Protein AF-A0A9P4UHT1-F1 (afdb_monomer)

Structure (mmCIF, N/CA/C/O backbone):
data_AF-A0A9P4UHT1-F1
#
_entry.id   AF-A0A9P4UHT1-F1
#
loop_
_atom_site.group_PDB
_atom_site.id
_atom_site.type_symbol
_atom_site.label_atom_id
_atom_site.label_alt_id
_atom_site.label_comp_id
_atom_site.label_asym_id
_atom_site.label_entity_id
_atom_site.label_seq_id
_atom_site.pdbx_PDB_ins_code
_atom_site.Cartn_x
_atom_site.Cartn_y
_atom_site.Cartn_z
_atom_site.occupancy
_atom_site.B_iso_or_equiv
_atom_site.auth_seq_id
_atom_site.auth_comp_id
_atom_site.auth_asym_id
_atom_site.auth_atom_id
_atom_site.pdbx_PDB_model_num
ATOM 1 N N . MET A 1 1 ? 11.257 -59.893 14.207 1.00 45.84 1 MET A N 1
ATOM 2 C CA . MET A 1 1 ? 12.444 -59.091 13.856 1.00 45.84 1 MET A CA 1
ATOM 3 C C . MET A 1 1 ? 12.082 -57.629 14.032 1.00 45.84 1 MET A C 1
ATOM 5 O O . MET A 1 1 ? 11.192 -57.141 13.353 1.00 45.84 1 MET A O 1
ATOM 9 N N . LEU A 1 2 ? 12.667 -57.025 15.062 1.00 45.16 2 LEU A N 1
ATOM 10 C CA . LEU A 1 2 ? 12.557 -55.619 15.452 1.00 45.16 2 LEU A CA 1
ATOM 11 C C . LEU A 1 2 ? 13.575 -54.792 14.653 1.00 45.16 2 LEU A C 1
ATOM 13 O O . LEU A 1 2 ? 14.637 -55.339 14.370 1.00 45.16 2 LEU A O 1
ATOM 17 N N . SER A 1 3 ? 13.258 -53.518 14.373 1.00 42.00 3 SER A N 1
ATOM 18 C CA . SER A 1 3 ? 14.159 -52.371 14.083 1.00 42.00 3 SER A CA 1
ATOM 19 C C . SER A 1 3 ? 13.511 -51.465 13.011 1.00 42.00 3 SER A C 1
ATOM 21 O O . SER A 1 3 ? 13.002 -51.986 12.028 1.00 42.00 3 SER A O 1
ATOM 23 N N . GLU A 1 4 ? 13.403 -50.136 13.091 1.00 49.53 4 GLU A N 1
ATOM 24 C CA . GLU A 1 4 ? 13.829 -49.128 14.068 1.00 49.53 4 GLU A CA 1
ATOM 25 C C . GLU A 1 4 ? 13.002 -47.842 13.847 1.00 49.53 4 GLU A C 1
ATOM 27 O O . GLU A 1 4 ? 12.617 -47.505 12.727 1.00 49.53 4 GLU A O 1
ATOM 32 N N . ARG A 1 5 ? 12.723 -47.119 14.939 1.00 46.56 5 ARG A N 1
ATOM 33 C CA . ARG A 1 5 ? 12.125 -45.774 14.964 1.00 46.56 5 ARG A CA 1
ATOM 34 C C . ARG A 1 5 ? 13.240 -44.731 14.910 1.00 46.56 5 ARG A C 1
ATOM 36 O O . ARG A 1 5 ? 14.245 -44.898 15.588 1.00 46.56 5 ARG A O 1
ATOM 43 N N . ASN A 1 6 ? 13.006 -43.613 14.226 1.00 48.44 6 ASN A N 1
ATOM 44 C CA . ASN A 1 6 ? 13.937 -42.486 14.175 1.00 48.44 6 ASN A CA 1
ATOM 45 C C . ASN A 1 6 ? 13.216 -41.179 14.578 1.00 48.44 6 ASN A C 1
ATOM 47 O O . ASN A 1 6 ? 12.339 -40.738 13.833 1.00 48.44 6 ASN A O 1
ATOM 51 N N . PRO A 1 7 ? 13.522 -40.555 15.737 1.00 55.47 7 PRO A N 1
ATOM 52 C CA . PRO A 1 7 ? 13.041 -39.217 16.071 1.00 55.47 7 PRO A CA 1
ATOM 53 C C . PRO A 1 7 ? 14.205 -38.215 16.169 1.00 55.47 7 PRO A C 1
ATOM 55 O O . PRO A 1 7 ? 15.000 -38.238 17.107 1.00 55.47 7 PRO A O 1
ATOM 58 N N . GLY A 1 8 ? 14.282 -37.286 15.214 1.00 45.25 8 GLY A N 1
ATOM 59 C CA . GLY A 1 8 ? 15.214 -36.158 15.255 1.00 45.25 8 GLY A CA 1
ATOM 60 C C . GLY A 1 8 ? 14.648 -34.977 16.049 1.00 45.25 8 GLY A C 1
ATOM 61 O O . GLY A 1 8 ? 13.831 -34.217 15.531 1.00 45.25 8 GLY A O 1
ATOM 62 N N . LEU A 1 9 ? 15.109 -34.799 17.291 1.00 40.09 9 LEU A N 1
ATOM 63 C CA . LEU A 1 9 ? 14.935 -33.571 18.073 1.00 40.09 9 LEU A CA 1
ATOM 64 C C . LEU A 1 9 ? 15.811 -32.437 17.502 1.00 40.09 9 LEU A C 1
ATOM 66 O O . LEU A 1 9 ? 17.030 -32.570 17.424 1.00 40.09 9 LEU A O 1
ATOM 70 N N . ARG A 1 10 ? 15.202 -31.287 17.178 1.00 49.34 10 ARG A N 1
ATOM 71 C CA . ARG A 1 10 ? 15.896 -30.008 16.933 1.00 49.34 10 ARG A CA 1
ATOM 72 C C . ARG A 1 10 ? 15.780 -29.109 18.165 1.00 49.34 10 ARG A C 1
ATOM 74 O O . ARG A 1 10 ? 14.701 -28.619 18.487 1.00 49.34 10 ARG A O 1
ATOM 81 N N . THR A 1 11 ? 16.904 -28.863 18.824 1.00 43.81 11 THR A N 1
ATOM 82 C CA . THR A 1 11 ? 17.085 -27.854 19.873 1.00 43.81 11 THR A CA 1
ATOM 83 C C . THR A 1 11 ? 17.320 -26.475 19.241 1.00 43.81 11 THR A C 1
ATOM 85 O O . THR A 1 11 ? 18.290 -26.264 18.520 1.00 43.81 11 THR A O 1
ATOM 88 N N . MET A 1 12 ? 16.427 -25.513 19.498 1.00 44.19 12 MET A N 1
ATOM 89 C CA . MET A 1 12 ? 16.609 -24.101 19.126 1.00 44.19 12 MET A CA 1
ATOM 90 C C . MET A 1 12 ? 17.360 -23.370 20.246 1.00 44.19 12 MET A C 1
ATOM 92 O O . MET A 1 12 ? 16.866 -23.251 21.369 1.00 44.19 12 MET A O 1
ATOM 96 N N . ALA A 1 13 ? 18.558 -22.875 19.933 1.00 40.47 13 ALA A N 1
ATOM 97 C CA . ALA A 1 13 ? 19.372 -22.058 20.822 1.00 40.47 13 ALA A CA 1
ATOM 98 C C . ALA A 1 13 ? 18.750 -20.661 21.013 1.00 40.47 13 ALA A C 1
ATOM 100 O O . ALA A 1 13 ? 18.458 -19.936 20.062 1.00 40.47 13 ALA A O 1
ATOM 101 N N . ARG A 1 14 ? 18.550 -20.282 22.276 1.00 40.50 14 ARG A N 1
ATOM 102 C CA . ARG A 1 14 ? 17.970 -19.007 22.710 1.00 40.50 14 ARG A CA 1
ATOM 103 C C . ARG A 1 14 ? 19.066 -17.932 22.697 1.00 40.50 14 ARG A C 1
ATOM 105 O O . ARG A 1 14 ? 19.913 -17.905 23.586 1.00 40.50 14 ARG A O 1
ATOM 112 N N . SER A 1 15 ? 19.058 -17.065 21.683 1.00 45.66 15 SER A N 1
ATOM 113 C CA . SER A 1 15 ? 19.999 -15.942 21.560 1.00 45.66 15 SER A CA 1
ATOM 114 C C . SER A 1 15 ? 19.747 -14.902 22.662 1.00 45.66 15 SER A C 1
ATOM 116 O O . SER A 1 15 ? 18.670 -14.301 22.737 1.00 45.66 15 SER A O 1
ATOM 118 N N . LYS A 1 16 ? 20.722 -14.736 23.564 1.00 49.50 16 LYS A N 1
ATOM 119 C CA . LYS A 1 16 ? 20.711 -13.734 24.638 1.00 49.50 16 LYS A CA 1
ATOM 120 C C . LYS A 1 16 ? 21.001 -12.363 24.023 1.00 49.50 16 LYS A C 1
ATOM 122 O O . LYS A 1 16 ? 22.079 -12.147 23.485 1.00 49.50 16 LYS A O 1
ATOM 127 N N . ARG A 1 17 ? 20.046 -11.432 24.112 1.00 48.84 17 ARG A N 1
ATOM 128 C CA . ARG A 1 17 ? 20.269 -10.025 23.749 1.00 48.84 17 ARG A CA 1
ATOM 129 C C . ARG A 1 17 ? 21.123 -9.378 24.837 1.00 48.84 17 ARG A C 1
ATOM 131 O O . ARG A 1 17 ? 20.705 -9.347 25.993 1.00 48.84 17 ARG A O 1
ATOM 138 N N . HIS A 1 18 ? 22.310 -8.905 24.473 1.00 57.16 18 HIS A N 1
ATOM 139 C CA . HIS A 1 18 ? 23.133 -8.086 25.355 1.00 57.16 18 HIS A CA 1
ATOM 140 C C . HIS A 1 18 ? 22.491 -6.709 25.546 1.00 57.16 18 HIS A C 1
ATOM 142 O O . HIS A 1 18 ? 21.908 -6.149 24.619 1.00 57.16 18 HIS A O 1
ATOM 148 N N . ALA A 1 19 ? 22.560 -6.198 26.775 1.00 59.03 19 ALA A N 1
ATOM 149 C CA . ALA A 1 19 ? 22.161 -4.835 27.085 1.00 59.03 19 ALA A CA 1
ATOM 150 C C . ALA A 1 19 ? 23.150 -3.850 26.432 1.00 59.03 19 ALA A C 1
ATOM 152 O O . ALA A 1 19 ? 24.349 -4.143 26.432 1.00 59.03 19 ALA A O 1
ATOM 153 N N . PRO A 1 20 ? 22.667 -2.712 25.899 1.00 62.53 20 PRO A N 1
ATOM 154 C CA . PRO A 1 20 ? 23.526 -1.726 25.265 1.00 62.53 20 PRO A CA 1
ATOM 155 C C . PRO A 1 20 ? 24.530 -1.164 26.264 1.00 62.53 20 PRO A C 1
ATOM 157 O O . PRO A 1 20 ? 24.218 -0.943 27.441 1.00 62.53 20 PRO A O 1
ATOM 160 N N . THR A 1 21 ? 25.745 -0.970 25.773 1.00 82.69 21 THR A N 1
ATOM 161 C CA . THR A 1 21 ? 26.883 -0.483 26.551 1.00 82.69 21 THR A CA 1
ATOM 162 C C . THR A 1 21 ? 26.684 0.987 26.942 1.00 82.69 21 THR A C 1
ATOM 164 O O . THR A 1 21 ? 25.913 1.718 26.319 1.00 82.69 21 THR A O 1
ATOM 167 N N . GLU A 1 22 ? 27.368 1.462 27.990 1.00 67.69 22 GLU A N 1
ATOM 168 C CA . GLU A 1 22 ? 27.267 2.875 28.404 1.00 67.69 22 GLU A CA 1
ATOM 169 C C . GLU A 1 22 ? 27.723 3.862 27.318 1.00 67.69 22 GLU A C 1
ATOM 171 O O . GLU A 1 22 ? 27.290 5.014 27.314 1.00 67.69 22 GLU A O 1
ATOM 176 N N . TYR A 1 23 ? 28.544 3.400 26.372 1.00 76.94 23 TYR A N 1
ATOM 177 C CA . TYR A 1 23 ? 28.958 4.182 25.213 1.00 76.94 23 TYR A CA 1
ATOM 178 C C . TYR A 1 23 ? 27.784 4.439 24.255 1.00 76.94 23 TYR A C 1
ATOM 180 O O . TYR A 1 23 ? 27.491 5.592 23.950 1.00 76.94 23 TYR A O 1
ATOM 188 N N . GLU A 1 24 ? 27.023 3.397 23.902 1.00 68.25 24 GLU A N 1
ATOM 189 C CA . GLU A 1 24 ? 25.824 3.513 23.052 1.00 68.25 24 GLU A CA 1
ATOM 190 C C . GLU A 1 24 ? 24.729 4.366 23.713 1.00 68.25 24 GLU A C 1
ATOM 192 O O . GLU A 1 24 ? 23.988 5.081 23.040 1.00 68.25 24 GLU A O 1
ATOM 197 N N . ARG A 1 25 ? 24.634 4.353 25.053 1.00 77.00 25 ARG A N 1
ATOM 198 C CA . ARG A 1 25 ? 23.725 5.261 25.775 1.00 77.00 25 ARG A CA 1
ATOM 199 C C . ARG A 1 25 ? 24.161 6.723 25.708 1.00 77.00 25 ARG A C 1
ATOM 201 O O . ARG A 1 25 ? 23.290 7.590 25.678 1.00 77.00 25 ARG A O 1
ATOM 208 N N . ARG A 1 26 ? 25.467 7.007 25.705 1.00 75.31 26 ARG A N 1
ATOM 209 C CA . ARG A 1 26 ? 25.988 8.377 25.564 1.00 75.31 26 ARG A CA 1
ATOM 210 C C . ARG A 1 26 ? 25.764 8.919 24.158 1.00 75.31 26 ARG A C 1
ATOM 212 O O . ARG A 1 26 ? 25.302 10.048 24.038 1.00 75.31 26 ARG A O 1
ATOM 219 N N . GLU A 1 27 ? 25.992 8.099 23.137 1.00 76.19 27 GLU A N 1
ATOM 220 C CA . GLU A 1 27 ? 25.799 8.478 21.732 1.00 76.19 27 GLU A CA 1
ATOM 221 C C . GLU A 1 27 ? 24.327 8.823 21.438 1.00 76.19 27 GLU A C 1
ATOM 223 O O . GLU A 1 27 ? 24.031 9.889 20.899 1.00 76.19 27 GLU A O 1
ATOM 228 N N . LEU A 1 28 ? 23.382 8.022 21.951 1.00 74.69 28 LEU A N 1
ATOM 229 C CA . LEU A 1 28 ? 21.945 8.313 21.849 1.00 74.69 28 LEU A CA 1
ATOM 230 C C . LEU A 1 28 ? 21.523 9.598 22.591 1.00 74.69 28 LEU A C 1
ATOM 232 O O . LEU A 1 28 ? 20.571 10.270 22.188 1.00 74.69 28 LEU A O 1
ATOM 236 N N . MET A 1 29 ? 22.208 9.963 23.681 1.00 75.62 29 MET A N 1
ATOM 237 C CA . MET A 1 29 ? 21.903 11.184 24.438 1.00 75.62 29 MET A CA 1
ATOM 238 C C . MET A 1 29 ? 22.443 12.448 23.746 1.00 75.62 29 MET A C 1
ATOM 240 O O . MET A 1 29 ? 21.827 13.518 23.827 1.00 75.62 29 MET A O 1
ATOM 244 N N . GLU A 1 30 ? 23.564 12.319 23.036 1.00 74.38 30 GLU A N 1
ATOM 245 C CA . GLU A 1 30 ? 24.186 13.388 22.247 1.00 74.38 30 GLU A CA 1
ATOM 246 C C . GLU A 1 30 ? 23.401 13.659 20.951 1.00 74.38 30 GLU A C 1
ATOM 248 O O . GLU A 1 30 ? 23.174 14.814 20.574 1.00 74.38 30 GLU A O 1
ATOM 253 N N . GLU A 1 31 ? 22.857 12.604 20.339 1.00 70.50 31 GLU A N 1
ATOM 254 C CA . GLU A 1 31 ? 21.988 12.702 19.163 1.00 70.50 31 GLU A CA 1
ATOM 255 C C . GLU A 1 31 ? 20.650 13.394 19.509 1.00 70.50 31 GLU A C 1
ATOM 257 O O . GLU A 1 31 ? 20.182 14.292 18.798 1.00 70.50 31 GLU A O 1
ATOM 262 N N . ALA A 1 32 ? 20.084 13.088 20.686 1.00 67.38 32 ALA A N 1
ATOM 263 C CA . ALA A 1 32 ? 18.882 13.753 21.192 1.00 67.38 32 ALA A CA 1
ATOM 264 C C . ALA A 1 32 ? 19.096 15.254 21.489 1.00 67.38 32 ALA A C 1
ATOM 266 O O . ALA A 1 32 ? 18.190 16.063 21.272 1.00 67.38 32 ALA A O 1
ATOM 267 N N . THR A 1 33 ? 20.288 15.667 21.938 1.00 67.56 33 THR A N 1
ATOM 268 C CA . THR A 1 33 ? 20.589 17.089 22.203 1.00 67.56 33 THR A CA 1
ATOM 269 C C . THR A 1 33 ? 20.871 17.892 20.927 1.00 67.56 33 THR A C 1
ATOM 271 O O . THR A 1 33 ? 20.497 19.069 20.857 1.00 67.56 33 THR A O 1
ATOM 274 N N . GLN A 1 34 ? 21.434 17.280 19.879 1.00 60.72 34 GLN A N 1
ATOM 275 C CA . GLN A 1 34 ? 21.606 17.935 18.572 1.00 60.72 34 GLN A CA 1
ATOM 276 C C . GLN A 1 34 ? 20.270 18.173 17.851 1.00 60.72 34 GLN A C 1
ATOM 278 O O . GLN A 1 34 ? 20.084 19.228 17.235 1.00 60.72 34 GLN A O 1
ATOM 283 N N . SER A 1 35 ? 19.292 17.277 18.027 1.00 54.81 35 SER A N 1
ATOM 284 C CA . SER A 1 35 ? 17.937 17.447 17.485 1.00 54.81 35 SER A CA 1
ATOM 285 C C . SER A 1 35 ? 17.199 18.676 18.045 1.00 54.81 35 SER A C 1
ATOM 287 O O . SER A 1 35 ? 16.380 19.264 17.337 1.00 54.81 35 SER A O 1
ATOM 289 N N . TYR A 1 36 ? 17.487 19.112 19.279 1.00 45.50 36 TYR A N 1
ATOM 290 C CA . TYR A 1 36 ? 16.847 20.298 19.871 1.00 45.50 36 TYR A CA 1
ATOM 291 C C . TYR A 1 36 ? 17.496 21.625 19.443 1.00 45.50 36 TYR A C 1
ATOM 293 O O . TYR A 1 36 ? 16.803 22.640 19.341 1.00 45.50 36 TYR A O 1
ATOM 301 N N . ARG A 1 37 ? 18.798 21.643 19.118 1.00 46.97 37 ARG A N 1
ATOM 302 C CA . ARG A 1 37 ? 19.472 22.868 18.637 1.00 46.97 37 ARG A CA 1
ATOM 303 C C . ARG A 1 37 ? 19.062 23.259 17.213 1.00 46.97 37 ARG A C 1
ATOM 305 O O . ARG A 1 37 ? 19.003 24.449 16.914 1.00 46.97 37 ARG A O 1
ATOM 312 N N . GLY A 1 38 ? 18.698 22.295 16.363 1.00 41.47 38 GLY A N 1
ATOM 313 C CA . GLY A 1 38 ? 18.242 22.559 14.989 1.00 41.47 38 GLY A CA 1
ATOM 314 C C . GLY A 1 38 ? 16.855 23.210 14.879 1.00 41.47 38 GLY A C 1
ATOM 315 O O . GLY A 1 38 ? 16.576 23.893 13.895 1.00 41.47 38 GLY A O 1
ATOM 316 N N . ALA A 1 39 ? 15.994 23.043 15.890 1.00 44.84 39 ALA A N 1
ATOM 317 C CA . ALA A 1 39 ? 14.635 23.593 15.892 1.00 44.84 39 ALA A CA 1
ATOM 318 C C . ALA A 1 39 ? 14.567 25.059 16.368 1.00 44.84 39 ALA A C 1
ATOM 320 O O . ALA A 1 39 ? 13.681 25.795 15.944 1.00 44.84 39 ALA A O 1
ATOM 321 N N . SER A 1 40 ? 15.521 25.507 17.196 1.00 38.72 40 SER A N 1
ATOM 322 C CA . SER A 1 40 ? 15.548 26.877 17.739 1.00 38.72 40 SER A CA 1
ATOM 323 C C . SER A 1 40 ? 16.124 27.910 16.752 1.00 38.72 40 SER A C 1
ATOM 325 O O . SER A 1 40 ? 15.724 29.069 16.751 1.00 38.72 40 SER A O 1
ATOM 327 N N . ALA A 1 41 ? 16.999 27.487 15.831 1.00 41.97 41 ALA A N 1
ATOM 328 C CA . ALA A 1 41 ? 17.655 28.382 14.868 1.00 41.97 41 ALA A CA 1
ATOM 329 C C . ALA A 1 41 ? 16.787 28.780 13.651 1.00 41.97 41 ALA A C 1
ATOM 331 O O . ALA A 1 41 ? 17.217 29.587 12.834 1.00 41.97 41 ALA A O 1
ATOM 332 N N . ARG A 1 42 ? 15.572 28.229 13.504 1.00 43.47 42 ARG A N 1
ATOM 333 C CA . ARG A 1 42 ? 14.665 28.520 12.370 1.00 43.47 42 ARG A CA 1
ATOM 334 C C . ARG A 1 42 ? 13.522 29.486 12.701 1.00 43.47 42 ARG A C 1
ATOM 336 O O . ARG A 1 42 ? 12.701 29.756 11.833 1.00 43.47 42 ARG A O 1
ATOM 343 N N . ALA A 1 43 ? 13.476 30.021 13.922 1.00 42.12 43 ALA A N 1
ATOM 344 C CA . ALA A 1 43 ? 12.451 30.977 14.354 1.00 42.12 43 ALA A CA 1
ATOM 345 C C . ALA A 1 43 ? 12.911 32.452 14.335 1.00 42.12 43 ALA A C 1
ATOM 347 O O . ALA A 1 43 ? 12.143 33.325 14.725 1.00 42.12 43 ALA A O 1
ATOM 348 N N . SER A 1 44 ? 14.136 32.750 13.887 1.00 41.94 44 SER A N 1
ATOM 349 C CA . SER A 1 44 ? 14.731 34.094 13.989 1.00 41.94 44 SER A CA 1
ATOM 350 C C . SER A 1 44 ? 14.976 34.822 12.660 1.00 41.94 44 SER A C 1
ATOM 352 O O . SER A 1 44 ? 15.599 35.875 12.687 1.00 41.94 44 SER A O 1
ATOM 354 N N . ASP A 1 45 ? 14.480 34.325 11.520 1.00 37.56 45 ASP A N 1
ATOM 355 C CA . ASP A 1 45 ? 14.834 34.882 10.196 1.00 37.56 45 ASP A CA 1
ATOM 356 C C . ASP A 1 45 ? 13.624 35.257 9.316 1.00 37.56 45 ASP A C 1
ATOM 358 O O . ASP A 1 45 ? 13.589 35.026 8.110 1.00 37.56 45 ASP A O 1
ATOM 362 N N . ALA A 1 46 ? 12.588 35.832 9.936 1.00 41.19 46 ALA A N 1
ATOM 363 C CA . ALA A 1 46 ? 11.422 36.370 9.231 1.00 41.19 46 ALA A CA 1
ATOM 364 C C . ALA A 1 46 ? 10.915 37.676 9.866 1.00 41.19 46 ALA A C 1
ATOM 366 O O . ALA A 1 46 ? 9.770 37.764 10.294 1.00 41.19 46 ALA A O 1
ATOM 367 N N . THR A 1 47 ? 11.765 38.706 9.922 1.00 39.53 47 THR A N 1
ATOM 368 C CA . THR A 1 47 ? 11.295 40.093 10.107 1.00 39.53 47 THR A CA 1
ATOM 369 C C . THR A 1 47 ? 12.326 41.085 9.572 1.00 39.53 47 THR A C 1
ATOM 371 O O . THR A 1 47 ? 13.225 41.516 10.287 1.00 39.53 47 THR A O 1
ATOM 374 N N . ALA A 1 48 ? 12.193 41.471 8.303 1.00 34.44 48 ALA A N 1
ATOM 375 C CA . ALA A 1 48 ? 12.867 42.641 7.752 1.00 34.44 48 ALA A CA 1
ATOM 376 C C . ALA A 1 48 ? 11.980 43.283 6.680 1.00 34.44 48 ALA A C 1
ATO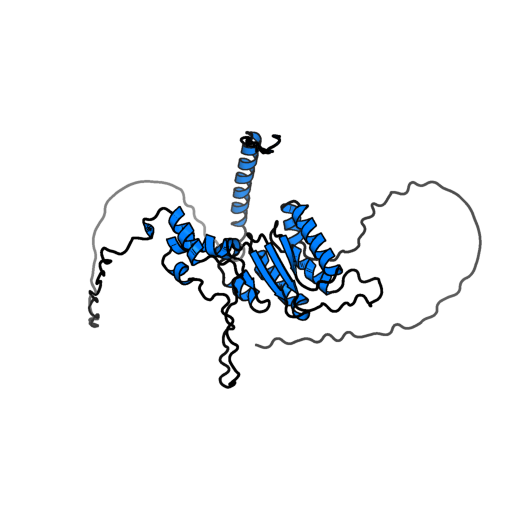M 378 O O . ALA A 1 48 ? 11.744 42.695 5.629 1.00 34.44 48 ALA A O 1
ATOM 379 N N . GLY A 1 49 ? 11.503 44.499 6.957 1.00 34.00 49 GLY A N 1
ATOM 380 C CA . GLY A 1 49 ? 10.944 45.390 5.942 1.00 34.00 49 GLY A CA 1
ATOM 381 C C . GLY A 1 49 ? 9.617 46.040 6.312 1.00 34.00 49 GLY A C 1
ATOM 382 O O . GLY A 1 49 ? 8.605 45.679 5.736 1.00 34.00 49 GLY A O 1
ATOM 383 N N . LEU A 1 50 ? 9.633 47.015 7.228 1.00 36.69 50 LEU A N 1
ATOM 384 C CA . LEU A 1 50 ? 8.802 48.229 7.179 1.00 36.69 50 LEU A CA 1
ATOM 385 C C . LEU A 1 50 ? 9.365 49.240 8.195 1.00 36.69 50 LEU A C 1
ATOM 387 O O . LEU A 1 50 ? 9.407 48.987 9.396 1.00 36.69 50 LEU A O 1
ATOM 391 N N . GLN A 1 51 ? 9.865 50.366 7.685 1.00 35.50 51 GLN A N 1
ATOM 392 C CA . GLN A 1 51 ? 10.340 51.508 8.468 1.00 35.50 51 GLN A CA 1
ATOM 393 C C . GLN A 1 51 ? 9.177 52.440 8.825 1.00 35.50 51 GLN A C 1
ATOM 395 O O . GLN A 1 51 ? 8.324 52.701 7.979 1.00 35.50 51 GLN A O 1
ATOM 400 N N . SER A 1 52 ? 9.199 53.006 10.039 1.00 35.00 52 SER A N 1
ATOM 401 C CA . SER A 1 52 ? 9.059 54.448 10.366 1.00 35.00 52 SER A CA 1
ATOM 402 C C . SER A 1 52 ? 8.790 54.624 11.890 1.00 35.00 52 SER A C 1
ATOM 404 O O . SER A 1 52 ? 8.738 53.626 12.605 1.00 35.00 52 SER A O 1
ATOM 406 N N . PRO A 1 53 ? 8.812 55.840 12.475 1.00 46.84 53 PRO A N 1
ATOM 407 C CA . PRO A 1 53 ? 10.013 56.379 13.104 1.00 46.84 53 PRO A CA 1
ATOM 408 C C . PRO A 1 53 ? 9.879 56.662 14.618 1.00 46.84 53 PRO A C 1
ATOM 410 O O . PRO A 1 53 ? 8.830 57.030 15.131 1.00 46.84 53 PRO A O 1
ATOM 413 N N . VAL A 1 54 ? 11.026 56.554 15.296 1.00 38.88 54 VAL A N 1
ATOM 414 C CA . VAL A 1 54 ? 11.523 57.336 16.448 1.00 38.88 54 VAL A CA 1
ATOM 415 C C . VAL A 1 54 ? 10.484 58.015 17.360 1.00 38.88 54 VAL A C 1
ATOM 417 O O . VAL A 1 54 ? 9.957 59.072 17.025 1.00 38.88 54 VAL A O 1
ATOM 420 N N . LYS A 1 55 ? 10.403 57.557 18.621 1.00 41.94 55 LYS A N 1
ATOM 421 C CA . LYS A 1 55 ? 10.372 58.443 19.804 1.00 41.94 55 LYS A CA 1
ATOM 422 C C . LYS A 1 55 ? 10.886 57.729 21.061 1.00 41.94 55 LYS A C 1
ATOM 424 O O . LYS A 1 55 ? 10.442 56.654 21.438 1.00 41.94 55 LYS A O 1
ATOM 429 N N . LYS A 1 56 ? 11.878 58.375 21.672 1.00 43.31 56 LYS A N 1
ATOM 430 C CA . LYS A 1 56 ? 12.577 58.037 22.917 1.00 43.31 56 LYS A CA 1
ATOM 431 C C . LYS A 1 56 ? 11.605 57.994 24.104 1.00 43.31 56 LYS A C 1
ATOM 433 O O . LYS A 1 56 ? 10.835 58.941 24.239 1.00 43.31 56 LYS A O 1
ATOM 438 N N . ARG A 1 57 ? 11.768 57.031 25.025 1.00 37.81 57 ARG A N 1
ATOM 439 C CA . ARG A 1 57 ? 11.966 57.258 26.481 1.00 37.81 57 ARG A CA 1
ATOM 440 C C . ARG A 1 57 ? 11.878 55.952 27.293 1.00 37.81 57 ARG A C 1
ATOM 442 O O . ARG A 1 57 ? 10.820 55.358 27.411 1.00 37.81 57 ARG A O 1
ATOM 449 N N . LYS A 1 58 ? 13.036 55.567 27.842 1.00 38.94 58 LYS A N 1
ATOM 450 C CA . LYS A 1 58 ? 13.325 55.232 29.251 1.00 38.94 58 LYS A CA 1
ATOM 451 C C . LYS A 1 58 ? 12.203 54.550 30.062 1.00 38.94 58 LYS A C 1
ATOM 453 O O . LYS A 1 58 ? 11.259 55.214 30.472 1.00 38.94 58 LYS A O 1
ATOM 458 N N . VAL A 1 59 ? 12.396 53.271 30.385 1.00 35.53 59 VAL A N 1
ATOM 459 C CA . VAL A 1 59 ? 11.733 52.584 31.505 1.00 35.53 59 VAL A CA 1
ATOM 460 C C . VAL A 1 59 ? 12.836 52.109 32.442 1.00 35.53 59 VAL A C 1
ATOM 462 O O . VAL A 1 59 ? 13.586 51.200 32.096 1.00 35.53 59 VAL A O 1
ATOM 465 N N . ASP A 1 60 ? 12.942 52.770 33.593 1.00 43.06 60 ASP A N 1
ATOM 466 C CA . ASP A 1 60 ? 13.651 52.239 34.748 1.00 43.06 60 ASP A CA 1
ATOM 467 C C . ASP A 1 60 ? 12.658 51.447 35.601 1.00 43.06 60 ASP A C 1
ATOM 469 O O . ASP A 1 60 ? 11.523 51.853 35.854 1.00 43.06 60 ASP A O 1
ATOM 473 N N . THR A 1 61 ? 13.141 50.285 36.003 1.00 36.53 61 THR A N 1
ATOM 474 C CA . THR A 1 61 ? 12.593 49.313 36.934 1.00 36.53 61 THR A CA 1
ATOM 475 C C . THR A 1 61 ? 12.246 49.927 38.291 1.00 36.53 61 THR A C 1
ATOM 477 O O . THR A 1 61 ? 13.042 50.680 38.846 1.00 36.53 61 THR A O 1
ATOM 480 N N . SER A 1 62 ? 11.127 49.481 38.873 1.00 36.28 62 SER A N 1
ATOM 481 C CA . SER A 1 62 ? 10.971 49.016 40.270 1.00 36.28 62 SER A CA 1
ATOM 482 C C . SER A 1 62 ? 9.699 49.521 40.957 1.00 36.28 62 SER A C 1
ATOM 484 O O . SER A 1 62 ? 9.271 50.652 40.767 1.00 36.28 62 SER A O 1
ATOM 486 N N . GLY A 1 63 ? 9.157 48.670 41.833 1.00 32.56 63 GLY A N 1
ATOM 487 C CA . GLY A 1 63 ? 8.572 49.150 43.085 1.00 32.56 63 GLY A CA 1
ATOM 488 C C . GLY A 1 63 ? 7.059 49.020 43.247 1.00 32.56 63 GLY A C 1
ATOM 489 O O . GLY A 1 63 ? 6.321 49.946 42.967 1.00 32.56 63 GLY A O 1
ATOM 490 N N . SER A 1 64 ? 6.647 47.882 43.809 1.00 35.81 64 SER A N 1
ATOM 491 C CA . SER A 1 64 ? 6.002 47.788 45.131 1.00 35.81 64 SER A CA 1
ATOM 492 C C . SER A 1 64 ? 4.758 48.636 45.483 1.00 35.81 64 SER A C 1
ATOM 494 O O . SER A 1 64 ? 4.797 49.857 45.524 1.00 35.81 64 SER A O 1
ATOM 496 N N . ALA A 1 65 ? 3.767 47.898 46.005 1.00 36.53 65 ALA A N 1
ATOM 497 C CA . ALA A 1 65 ? 2.884 48.222 47.136 1.00 36.53 65 ALA A CA 1
ATOM 498 C C . ALA A 1 65 ? 1.537 48.951 46.911 1.00 36.53 65 ALA A C 1
ATOM 500 O O . ALA A 1 65 ? 1.466 50.134 46.625 1.00 36.53 65 ALA A O 1
ATOM 501 N N . ARG A 1 66 ? 0.486 48.184 47.258 1.00 35.94 66 ARG A N 1
ATOM 502 C CA . ARG A 1 66 ? -0.647 48.483 48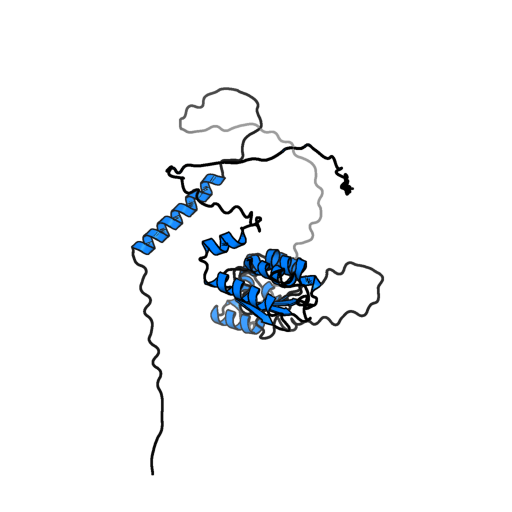.162 1.00 35.94 66 ARG A CA 1
ATOM 503 C C . ARG A 1 66 ? -1.582 49.685 47.900 1.00 35.94 66 ARG A C 1
ATOM 505 O O . ARG A 1 66 ? -1.190 50.834 47.997 1.00 35.94 66 ARG A O 1
ATOM 512 N N . ALA A 1 67 ? -2.868 49.307 47.930 1.00 36.56 67 ALA A N 1
ATOM 513 C CA . ALA A 1 67 ? -3.965 49.878 48.729 1.00 36.56 67 ALA A CA 1
ATOM 514 C C . ALA A 1 67 ? -4.867 50.980 48.130 1.00 36.56 67 ALA A C 1
ATOM 516 O O . ALA A 1 67 ? -4.442 52.101 47.908 1.00 36.56 67 ALA A O 1
ATOM 517 N N . VAL A 1 68 ? -6.161 50.613 48.088 1.00 43.00 68 VAL A N 1
ATOM 518 C CA . VAL A 1 68 ? -7.357 51.376 48.513 1.00 43.00 68 VAL A CA 1
ATOM 519 C C . VAL A 1 68 ? -7.794 52.572 47.654 1.00 43.00 68 VAL A C 1
ATOM 521 O O . VAL A 1 68 ? -7.116 53.588 47.590 1.00 43.00 68 VAL A O 1
ATOM 524 N N . GLY A 1 69 ? -9.019 52.479 47.117 1.00 37.06 69 GLY A N 1
ATOM 525 C CA . GLY A 1 69 ? -9.803 53.637 46.677 1.00 37.06 69 GLY A CA 1
ATOM 526 C C . GLY A 1 69 ? -10.897 53.328 45.647 1.00 37.06 69 GLY A C 1
ATOM 527 O O . GLY A 1 69 ? -10.681 53.530 44.460 1.00 37.06 69 GLY A O 1
ATOM 528 N N . ASP A 1 70 ? -12.068 52.886 46.109 1.00 46.09 70 ASP A N 1
ATOM 529 C CA . ASP A 1 70 ? -13.377 53.278 45.536 1.00 46.09 70 ASP A CA 1
ATOM 530 C C . ASP A 1 70 ? -13.723 54.711 46.042 1.00 46.09 70 ASP A C 1
ATOM 532 O O . ASP A 1 70 ? -13.053 55.132 46.995 1.00 46.09 70 ASP A O 1
ATOM 536 N N . PRO A 1 71 ? -14.759 55.464 45.572 1.00 59.81 71 PRO A N 1
ATOM 537 C CA . PRO A 1 71 ? -15.880 55.113 44.675 1.00 59.81 71 PRO A CA 1
ATOM 538 C C . PRO A 1 71 ? -16.278 56.226 43.643 1.00 59.81 71 PRO A C 1
ATOM 540 O O . PRO A 1 71 ? -15.663 57.284 43.549 1.00 59.81 71 PRO A O 1
ATOM 543 N N . VAL A 1 72 ? -17.439 56.009 42.995 1.00 43.28 72 VAL A N 1
ATOM 544 C CA . VAL A 1 72 ? -18.405 56.992 42.432 1.00 43.28 72 VAL A CA 1
ATOM 545 C C . VAL A 1 72 ? -18.161 57.473 40.989 1.00 43.28 72 VAL A C 1
ATOM 547 O O . VAL A 1 72 ? -17.360 58.367 40.756 1.00 43.28 72 VAL A O 1
ATOM 550 N N . ASN A 1 73 ? -18.935 56.972 40.012 1.00 47.06 73 ASN A N 1
ATOM 551 C CA . ASN A 1 73 ? -20.145 57.650 39.497 1.00 47.06 73 ASN A CA 1
ATOM 552 C C . ASN A 1 73 ? -20.792 56.860 38.331 1.00 47.06 73 ASN A C 1
ATOM 554 O O . ASN A 1 73 ? -20.147 56.584 37.323 1.00 47.06 73 ASN A O 1
ATOM 558 N N . ALA A 1 74 ? -22.079 56.529 38.469 1.00 44.44 74 ALA A N 1
ATOM 559 C CA . ALA A 1 74 ? -22.979 56.121 37.378 1.00 44.44 74 ALA A CA 1
ATOM 560 C C . ALA A 1 74 ? -23.571 57.389 36.704 1.00 44.44 74 ALA A C 1
ATOM 562 O O . ALA A 1 74 ? -23.471 58.459 37.306 1.00 44.44 74 ALA A O 1
ATOM 563 N N . PRO A 1 75 ? -24.154 57.339 35.483 1.00 55.97 75 PRO A N 1
ATOM 564 C CA . PRO A 1 75 ? -25.505 56.783 35.262 1.00 55.97 75 PRO A CA 1
ATOM 565 C C . PRO A 1 75 ? -25.621 55.941 33.966 1.00 55.97 75 PRO A C 1
ATOM 567 O O . PRO A 1 75 ? -24.979 56.208 32.959 1.00 55.97 75 PRO A O 1
ATOM 570 N N . GLN A 1 76 ? -26.304 54.794 34.004 1.00 42.31 76 GLN A N 1
ATOM 571 C CA . GLN A 1 76 ? -27.693 54.599 33.543 1.00 42.31 76 GLN A CA 1
ATOM 572 C C . GLN A 1 76 ? -28.015 55.126 32.132 1.00 42.31 76 GLN A C 1
ATOM 574 O O . GLN A 1 76 ? -28.282 56.307 31.941 1.00 42.31 76 GLN A O 1
ATOM 579 N N . LEU A 1 77 ? -28.145 54.191 31.185 1.00 42.34 77 LEU A N 1
ATOM 580 C CA . LEU A 1 77 ? -29.145 54.257 30.119 1.00 42.34 77 LEU A CA 1
ATOM 581 C C . LEU A 1 77 ? -29.599 52.829 29.804 1.00 42.34 77 LEU A C 1
ATOM 583 O O . LEU A 1 77 ? -28.938 52.063 29.107 1.00 42.34 77 LEU A O 1
ATOM 587 N N . ALA A 1 78 ? -30.714 52.471 30.430 1.00 45.47 78 ALA A N 1
ATOM 588 C CA . ALA A 1 78 ? -31.549 51.351 30.054 1.00 45.47 78 ALA A CA 1
ATOM 589 C C . ALA A 1 78 ? -32.508 51.795 28.943 1.00 45.47 78 ALA A C 1
ATOM 591 O O . ALA A 1 78 ? -32.973 52.934 28.969 1.00 45.47 78 ALA A O 1
ATOM 592 N N . ALA A 1 79 ? -32.838 50.863 28.048 1.00 42.12 79 ALA A N 1
ATOM 593 C CA . ALA A 1 79 ? -34.192 50.539 27.580 1.00 42.12 79 ALA A CA 1
ATOM 594 C C . ALA A 1 79 ? -34.263 50.269 26.069 1.00 42.12 79 ALA A C 1
ATOM 596 O O . ALA A 1 79 ? -33.614 50.928 25.266 1.00 42.12 79 ALA A O 1
ATOM 597 N N . LEU A 1 80 ? -35.158 49.331 25.744 1.00 44.56 80 LEU A N 1
ATOM 598 C CA . LEU A 1 80 ? -35.636 48.915 24.425 1.00 44.56 80 LEU A CA 1
ATOM 599 C C . LEU A 1 80 ? -34.686 48.059 23.579 1.00 44.56 80 LEU A C 1
ATOM 601 O O . LEU A 1 80 ? -33.907 48.560 22.780 1.00 44.56 80 LEU A O 1
ATOM 605 N N . LEU A 1 81 ? -34.884 46.740 23.646 1.00 47.19 81 LEU A N 1
ATOM 606 C CA . LEU A 1 81 ? -35.693 46.052 22.631 1.00 47.19 81 LEU A CA 1
ATOM 607 C C . LEU A 1 81 ? -36.065 44.650 23.137 1.00 47.19 81 LEU A C 1
ATOM 609 O O . LEU A 1 81 ? -35.262 43.722 23.152 1.00 47.19 81 LEU A O 1
ATOM 613 N N . ASP A 1 82 ? -37.312 44.566 23.586 1.00 49.09 82 ASP A N 1
ATOM 614 C CA . ASP A 1 82 ? -38.070 43.358 23.876 1.00 49.09 82 ASP A CA 1
ATOM 615 C C . ASP A 1 82 ? -38.697 42.873 22.560 1.00 49.09 82 ASP A C 1
ATOM 617 O O . ASP A 1 82 ? -39.639 43.476 22.047 1.00 49.09 82 ASP A O 1
ATOM 621 N N . VAL A 1 83 ? -38.109 41.833 21.966 1.00 53.94 83 VAL A N 1
ATOM 622 C CA . VAL A 1 83 ? -38.736 41.030 20.909 1.00 53.94 83 VAL A CA 1
ATOM 623 C C . VAL A 1 83 ? -38.538 39.573 21.301 1.00 53.94 83 VAL A C 1
ATOM 625 O O . VAL A 1 83 ? -37.536 38.939 20.968 1.00 53.94 83 VAL A O 1
ATOM 628 N N . GLY A 1 84 ? -39.500 39.065 22.071 1.00 42.00 84 GLY A N 1
ATOM 629 C CA . GLY A 1 84 ? -39.629 37.655 22.406 1.00 42.00 84 GLY A CA 1
ATOM 630 C C . GLY A 1 84 ? -39.811 36.800 21.153 1.00 42.00 84 GLY A C 1
ATOM 631 O O . GLY A 1 84 ? -40.882 36.770 20.549 1.00 42.00 84 GLY A O 1
ATOM 632 N N . LEU A 1 85 ? -38.757 36.077 20.783 1.00 45.56 85 LEU A N 1
ATOM 633 C CA . LEU A 1 85 ? -38.844 34.908 19.915 1.00 45.56 85 LEU A CA 1
ATOM 634 C C . LEU A 1 85 ? -39.170 33.689 20.794 1.00 45.56 85 LEU A C 1
ATOM 636 O O . LEU A 1 85 ? -38.442 33.443 21.759 1.00 45.56 85 LEU A O 1
ATOM 640 N N . PRO A 1 86 ? -40.225 32.911 20.494 1.00 52.56 86 PRO A N 1
ATOM 641 C CA . PRO A 1 86 ? -40.501 31.673 21.206 1.00 52.56 86 PRO A CA 1
ATOM 642 C C . PRO A 1 86 ? -39.375 30.680 20.908 1.00 52.56 86 PRO A C 1
ATOM 644 O O . PRO A 1 86 ? -39.247 30.166 19.797 1.00 52.56 86 PRO A O 1
ATOM 647 N N . THR A 1 87 ? -38.525 30.430 21.902 1.00 52.97 87 THR A N 1
ATOM 648 C CA . THR A 1 87 ? -37.594 29.302 21.885 1.00 52.97 87 THR A CA 1
ATOM 649 C C . THR A 1 87 ? -38.416 28.017 21.784 1.00 52.97 87 THR A C 1
ATOM 651 O O . THR A 1 87 ? -39.261 27.801 22.657 1.00 52.97 87 THR A O 1
ATOM 654 N N . PRO A 1 88 ? -38.211 27.166 20.762 1.00 58.06 88 PRO A N 1
ATOM 655 C CA . PRO A 1 88 ? -38.813 25.847 20.755 1.00 58.06 88 PRO A CA 1
ATOM 656 C C . PRO A 1 88 ? -38.264 25.083 21.955 1.00 58.06 88 PRO A C 1
ATOM 658 O O . PRO A 1 88 ? -37.066 25.122 22.250 1.00 58.06 88 PRO A O 1
ATOM 661 N N . GLU A 1 89 ? -39.188 24.471 22.679 1.00 47.31 89 GLU A N 1
ATOM 662 C CA . GLU A 1 89 ? -38.952 23.773 23.926 1.00 47.31 89 GLU A CA 1
ATOM 663 C C . GLU A 1 89 ? -37.789 22.789 23.810 1.00 47.31 89 GLU A C 1
ATOM 665 O O . GLU A 1 89 ? -37.600 22.103 22.801 1.00 47.31 89 GLU A O 1
ATOM 670 N N . ALA A 1 90 ? -36.994 22.738 24.875 1.00 54.69 90 ALA A N 1
ATOM 671 C CA . ALA A 1 90 ? -35.966 21.741 25.059 1.00 54.69 90 ALA A CA 1
ATOM 672 C C . ALA A 1 90 ? -36.598 20.348 24.921 1.00 54.69 90 ALA A C 1
ATOM 674 O O . ALA A 1 90 ? -37.310 19.887 25.812 1.00 54.69 90 ALA A O 1
ATOM 675 N N . ASN A 1 91 ? -36.332 19.693 23.789 1.00 47.16 91 ASN A N 1
ATOM 676 C CA . ASN A 1 91 ? -36.636 18.289 23.546 1.00 47.16 91 ASN A CA 1
ATOM 677 C C . ASN A 1 91 ? -35.984 17.436 24.647 1.00 47.16 91 ASN A C 1
ATOM 679 O O . ASN A 1 91 ? -34.833 17.012 24.539 1.00 47.16 91 ASN A O 1
ATOM 683 N N . SER A 1 92 ? -36.750 17.164 25.702 1.00 53.22 92 SER A N 1
ATOM 684 C CA . SER A 1 92 ? -36.494 16.167 26.745 1.00 53.22 92 SER A CA 1
ATOM 685 C C . SER A 1 92 ? -36.709 14.746 26.202 1.00 53.22 92 SER A C 1
ATOM 687 O O . SER A 1 92 ? -37.447 13.945 26.763 1.00 53.22 92 SER A O 1
ATOM 689 N N . LEU A 1 93 ? -36.051 14.424 25.087 1.00 49.59 93 LEU A N 1
ATOM 690 C CA . LEU A 1 93 ? -35.964 13.076 24.519 1.00 49.59 93 LEU A CA 1
ATOM 691 C C . LEU A 1 93 ? -34.513 12.592 24.589 1.00 49.59 93 LEU A C 1
ATOM 693 O O . LEU A 1 93 ? -33.916 12.152 23.613 1.00 49.59 93 LEU A O 1
ATOM 697 N N . ALA A 1 94 ? -33.935 12.677 25.784 1.00 56.22 94 ALA A N 1
ATOM 698 C CA . ALA A 1 94 ? -32.896 11.745 26.187 1.00 56.22 94 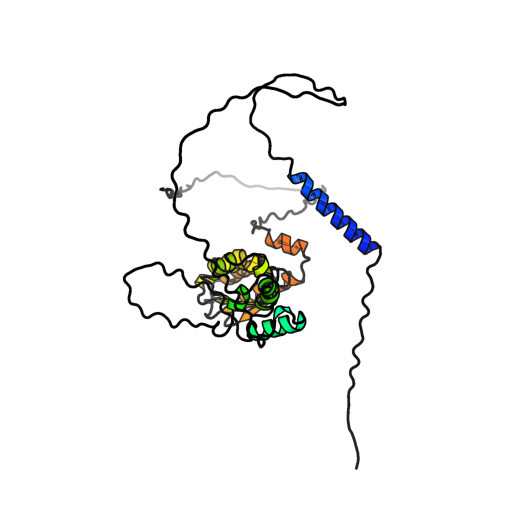ALA A CA 1
ATOM 699 C C . ALA A 1 94 ? -33.594 10.525 26.804 1.00 56.22 94 ALA A C 1
ATOM 701 O O . ALA A 1 94 ? -33.436 10.241 27.990 1.00 56.22 94 ALA A O 1
ATOM 702 N N . GLU A 1 95 ? -34.389 9.807 26.001 1.00 57.47 95 GLU A N 1
ATOM 703 C CA . GLU A 1 95 ? -34.598 8.383 26.247 1.00 57.47 95 GLU A CA 1
ATOM 704 C C . GLU A 1 95 ? -33.215 7.742 26.127 1.00 57.47 95 GLU A C 1
ATOM 706 O O . GLU A 1 95 ? -32.742 7.369 25.056 1.00 57.47 95 GLU A O 1
ATOM 711 N N . GLN A 1 96 ? -32.502 7.702 27.251 1.00 57.28 96 GLN A N 1
ATOM 712 C CA . GLN A 1 96 ? -31.439 6.742 27.448 1.00 57.28 96 GLN A CA 1
ATOM 713 C C . GLN A 1 96 ? -32.125 5.382 27.377 1.00 57.28 96 GLN A C 1
ATOM 715 O O . GLN A 1 96 ? -32.600 4.882 28.395 1.00 57.28 96 GLN A O 1
ATOM 720 N N . GLU A 1 97 ? -32.221 4.820 26.168 1.00 62.81 97 GLU A N 1
ATOM 721 C CA . GLU A 1 97 ? -32.441 3.395 25.968 1.00 62.81 97 GLU A CA 1
ATOM 722 C C . GLU A 1 97 ? -31.438 2.696 26.879 1.00 62.81 97 GLU A C 1
ATOM 724 O O . GLU A 1 97 ? -30.234 2.650 26.603 1.00 62.81 97 GLU A O 1
ATOM 729 N N . GLN A 1 98 ? -31.912 2.246 28.043 1.00 63.28 98 GLN A N 1
ATOM 730 C CA . GLN A 1 98 ? -31.084 1.442 28.910 1.00 63.28 98 GLN A CA 1
ATOM 731 C C . GLN A 1 98 ? -30.735 0.217 28.074 1.00 63.28 98 GLN A C 1
ATOM 733 O O . GLN A 1 98 ? -31.658 -0.472 27.626 1.00 63.28 98 GLN A O 1
ATOM 738 N N . PRO A 1 99 ? -29.439 -0.028 27.805 1.00 64.38 99 PRO A N 1
ATOM 739 C CA . PRO A 1 99 ? -29.041 -1.171 27.008 1.00 64.38 99 PRO A CA 1
ATOM 740 C C . PRO A 1 99 ? -29.696 -2.388 27.646 1.00 64.38 99 PRO A C 1
ATOM 742 O O . PRO A 1 99 ? -29.599 -2.569 28.867 1.00 64.38 99 PRO A O 1
ATOM 745 N N . SER A 1 100 ? -30.432 -3.162 26.845 1.00 79.06 100 SER A N 1
ATOM 746 C CA . SER A 1 100 ? -31.059 -4.381 27.339 1.00 79.06 100 SER A CA 1
ATOM 747 C C . SER A 1 100 ? -29.998 -5.177 28.097 1.00 79.06 100 SER A C 1
ATOM 749 O O . SER A 1 100 ? -28.830 -5.212 27.695 1.00 79.06 100 SER A O 1
ATOM 751 N N . LYS A 1 101 ? -30.377 -5.753 29.246 1.00 77.69 101 LYS A N 1
ATOM 752 C CA . LYS A 1 101 ? -29.450 -6.403 30.196 1.00 77.69 101 LYS A CA 1
ATOM 753 C C . LYS A 1 101 ? -28.583 -7.504 29.561 1.00 77.69 101 LYS A C 1
ATOM 755 O O . LYS A 1 101 ? -27.608 -7.929 30.174 1.00 77.69 101 LYS A O 1
ATOM 760 N N . ASP A 1 102 ? -28.895 -7.887 28.328 1.00 83.19 102 ASP A N 1
ATOM 761 C CA . ASP A 1 102 ? -28.239 -8.927 27.550 1.00 83.19 102 ASP A CA 1
ATOM 762 C C . ASP A 1 102 ? -27.159 -8.400 26.580 1.00 83.19 102 ASP A C 1
ATOM 764 O O . ASP A 1 102 ? -26.466 -9.197 25.947 1.00 83.19 102 ASP A O 1
ATOM 768 N N . VAL A 1 103 ? -26.958 -7.077 26.447 1.00 87.69 103 VAL A N 1
ATOM 769 C CA . VAL A 1 103 ? -25.906 -6.529 25.571 1.00 87.69 103 VAL A CA 1
ATOM 770 C C . VAL A 1 103 ? -24.565 -6.507 26.291 1.00 87.69 103 VAL A C 1
ATOM 772 O O . VAL A 1 103 ? -24.310 -5.724 27.209 1.00 87.69 103 VAL A O 1
ATOM 775 N N . PHE A 1 104 ? -23.659 -7.354 25.818 1.00 87.19 104 PHE A N 1
ATOM 776 C CA . PHE A 1 104 ? -22.306 -7.420 26.336 1.00 87.19 104 PHE A CA 1
ATOM 777 C C . PHE A 1 104 ? -21.511 -6.126 26.025 1.00 87.19 104 PHE A C 1
ATOM 779 O O . PHE A 1 104 ? -21.422 -5.707 24.865 1.00 87.19 104 PHE A O 1
ATOM 786 N N . PRO A 1 105 ? -20.874 -5.488 27.026 1.00 91.81 105 PRO A N 1
ATOM 787 C CA . PRO A 1 105 ? -20.145 -4.241 26.828 1.00 91.81 105 PRO A CA 1
ATOM 788 C C . PRO A 1 105 ? -18.783 -4.494 26.165 1.00 91.81 105 PRO A C 1
ATOM 790 O O . PRO A 1 105 ? -17.779 -4.698 26.844 1.00 91.81 105 PRO A O 1
ATOM 793 N N . PHE A 1 106 ? -18.737 -4.418 24.831 1.00 94.56 106 PHE A N 1
ATOM 794 C CA . PHE A 1 106 ? -17.548 -4.690 24.004 1.00 94.56 106 PHE A CA 1
ATOM 795 C C . PHE A 1 106 ? -16.246 -4.048 24.525 1.00 94.56 106 PHE A C 1
ATOM 797 O O . PHE A 1 106 ? -15.199 -4.691 24.562 1.00 94.56 106 PHE A O 1
ATOM 804 N N . LEU A 1 107 ? -16.298 -2.797 24.994 1.00 95.50 107 LEU A N 1
ATOM 805 C CA . LEU A 1 107 ? -15.114 -2.076 25.480 1.00 95.50 107 LEU A CA 1
ATOM 806 C C . LEU A 1 107 ? -14.577 -2.568 26.836 1.00 95.50 107 LEU A C 1
ATOM 808 O O . LEU A 1 107 ? -13.457 -2.213 27.191 1.00 95.50 107 LEU A O 1
ATOM 812 N N . LYS A 1 108 ? -15.330 -3.389 27.581 1.00 95.88 108 LYS A N 1
ATOM 813 C CA . LYS A 1 108 ? -14.841 -4.030 28.815 1.00 95.88 108 LYS A CA 1
ATOM 814 C C . LYS A 1 108 ? -13.991 -5.275 28.547 1.00 95.88 108 LYS A C 1
ATOM 816 O O . LYS A 1 108 ? -13.398 -5.800 29.485 1.00 95.88 108 LYS A O 1
ATOM 821 N N . LEU A 1 109 ? -13.918 -5.751 27.301 1.00 97.06 109 LEU A N 1
ATOM 822 C CA . LEU A 1 109 ? -13.004 -6.835 26.938 1.00 97.06 109 LEU A CA 1
ATOM 823 C C . LEU A 1 109 ? -11.550 -6.402 27.141 1.00 97.06 109 LEU A C 1
ATOM 825 O O . LEU A 1 109 ? -11.243 -5.235 26.910 1.00 97.06 109 LEU A O 1
ATOM 829 N N . PRO A 1 110 ? -10.636 -7.322 27.479 1.00 97.75 110 PRO A N 1
ATOM 830 C CA . PRO A 1 110 ? -9.205 -7.112 27.299 1.00 97.75 110 PRO A CA 1
ATOM 831 C C . PRO A 1 110 ? -8.866 -6.685 25.864 1.00 97.75 110 PRO A C 1
ATOM 833 O O . PRO A 1 110 ? -9.563 -7.045 24.909 1.00 97.75 110 PRO A O 1
ATOM 836 N N . ALA A 1 111 ? -7.801 -5.899 25.709 1.00 96.62 111 ALA A N 1
ATOM 837 C CA . ALA A 1 111 ? -7.414 -5.351 24.410 1.00 96.62 111 ALA A CA 1
ATOM 838 C C . ALA A 1 111 ? -7.101 -6.460 23.396 1.00 96.62 111 ALA A C 1
ATOM 840 O O . ALA A 1 111 ? -7.445 -6.331 22.226 1.00 96.62 111 ALA A O 1
ATOM 841 N N . GLU A 1 112 ? -6.520 -7.565 23.854 1.00 97.50 112 GLU A N 1
ATOM 842 C CA . GLU A 1 112 ? -6.169 -8.737 23.054 1.00 97.50 112 GLU A CA 1
ATOM 843 C C . GLU A 1 112 ? -7.404 -9.312 22.354 1.00 97.50 112 GLU A C 1
ATOM 845 O O . GLU A 1 112 ? -7.413 -9.448 21.132 1.00 97.50 112 GLU A O 1
ATOM 850 N N . LEU A 1 113 ? -8.491 -9.526 23.105 1.00 97.75 113 LEU A N 1
ATOM 851 C CA . LEU A 1 113 ? -9.744 -10.041 22.549 1.00 97.75 113 LEU A CA 1
ATOM 852 C C . LEU A 1 113 ? -10.385 -9.047 21.577 1.00 97.75 113 LEU A C 1
ATOM 854 O O . LEU A 1 113 ? -10.937 -9.454 20.557 1.00 97.75 113 LEU A O 1
ATOM 858 N N . ARG A 1 114 ? -10.286 -7.737 21.848 1.00 97.56 114 ARG A N 1
ATOM 859 C CA . ARG A 1 114 ? -10.745 -6.723 20.885 1.00 97.56 114 ARG A CA 1
ATOM 860 C C . ARG A 1 114 ? -9.942 -6.788 19.587 1.00 97.56 114 ARG A C 1
ATOM 862 O O . ARG A 1 114 ? -10.547 -6.699 18.523 1.00 97.56 114 ARG A O 1
ATOM 869 N N . MET A 1 115 ? -8.617 -6.971 19.659 1.00 97.44 115 MET A N 1
ATOM 870 C CA . MET A 1 115 ? -7.770 -7.095 18.466 1.00 97.44 115 MET A CA 1
ATOM 871 C C . MET A 1 115 ? -8.175 -8.308 17.635 1.00 97.44 115 MET A C 1
ATOM 873 O O . MET A 1 115 ? -8.307 -8.184 16.421 1.00 97.44 115 MET A O 1
ATOM 877 N N . ASP A 1 116 ? -8.417 -9.453 18.272 1.00 97.69 116 ASP A N 1
ATOM 878 C CA . ASP A 1 116 ? -8.836 -10.668 17.569 1.00 97.69 116 ASP A CA 1
ATOM 879 C C . ASP A 1 116 ? -10.192 -10.481 16.882 1.00 97.69 116 ASP A C 1
ATOM 881 O O . ASP A 1 116 ? -10.343 -10.816 15.707 1.00 97.69 116 ASP A O 1
ATOM 885 N N . ILE A 1 117 ? -11.145 -9.826 17.553 1.00 96.50 117 ILE A N 1
ATOM 886 C CA . ILE A 1 117 ? -12.433 -9.471 16.945 1.00 96.50 117 ILE A CA 1
ATOM 887 C C . ILE A 1 117 ? -12.236 -8.531 15.747 1.00 96.50 117 ILE A C 1
ATOM 889 O O . ILE A 1 117 ? -12.862 -8.725 14.703 1.00 96.50 117 ILE A O 1
ATOM 893 N N . TYR A 1 118 ? -11.353 -7.532 15.853 1.00 97.38 118 TYR A N 1
ATOM 894 C CA . TYR A 1 118 ? -11.042 -6.651 14.727 1.00 97.38 118 TYR A CA 1
ATOM 895 C C . TYR A 1 118 ? -10.416 -7.414 13.559 1.00 97.38 118 TYR A C 1
ATOM 897 O O . TYR A 1 118 ? -10.806 -7.152 12.425 1.00 97.38 118 TYR A O 1
ATOM 905 N N . ARG A 1 119 ? -9.510 -8.369 13.803 1.00 96.62 119 ARG A N 1
ATOM 906 C CA . ARG A 1 119 ? -8.938 -9.214 12.740 1.00 96.62 119 ARG A CA 1
ATOM 907 C C . ARG A 1 119 ? -10.021 -10.012 12.028 1.00 96.62 119 ARG A C 1
ATOM 909 O O . ARG A 1 119 ? -10.109 -9.945 10.808 1.00 96.62 119 ARG A O 1
ATOM 916 N N . CYS A 1 120 ? -10.904 -10.674 12.776 1.00 94.94 120 CYS A N 1
ATOM 917 C CA . CYS A 1 120 ? -12.024 -11.416 12.195 1.00 94.94 120 CYS A CA 1
ATOM 918 C C . CYS A 1 120 ? -12.967 -10.521 11.369 1.00 94.94 120 CYS A C 1
ATOM 920 O O . CYS A 1 120 ? -13.533 -10.966 10.373 1.00 94.94 120 CYS A O 1
ATOM 922 N N . ALA A 1 121 ? -13.151 -9.260 11.770 1.00 94.94 121 ALA A N 1
ATOM 923 C CA . ALA A 1 121 ? -14.070 -8.339 11.103 1.00 94.94 121 ALA A CA 1
ATOM 924 C C . ALA A 1 121 ? -13.455 -7.583 9.908 1.00 94.94 121 ALA A C 1
ATOM 926 O O . ALA A 1 121 ? -14.181 -7.216 8.976 1.00 94.94 121 ALA A O 1
ATOM 927 N N . LEU A 1 122 ? -12.151 -7.296 9.955 1.00 95.94 122 LEU A N 1
ATOM 928 C CA . LEU A 1 122 ? -11.487 -6.329 9.074 1.00 95.94 122 LEU A CA 1
ATOM 929 C C . LEU A 1 122 ? -10.377 -6.921 8.207 1.00 95.94 122 LEU A C 1
ATOM 931 O O . LEU A 1 122 ? -10.014 -6.271 7.226 1.00 95.94 122 LEU A O 1
ATOM 935 N N . CYS A 1 123 ? -9.833 -8.091 8.542 1.00 95.25 123 CYS A N 1
ATOM 936 C CA . CYS A 1 123 ? -8.817 -8.746 7.723 1.00 95.25 123 CYS A CA 1
ATOM 937 C C . CYS A 1 123 ? -9.467 -9.643 6.666 1.00 95.25 123 CYS A C 1
ATOM 939 O O . CYS A 1 123 ? -10.516 -10.256 6.893 1.00 95.25 123 CYS A O 1
ATOM 941 N N . ARG A 1 124 ? -8.839 -9.694 5.493 1.00 93.75 124 ARG A N 1
ATOM 942 C CA . ARG A 1 124 ? -9.182 -10.592 4.394 1.00 93.75 124 ARG A CA 1
ATOM 943 C C . ARG A 1 124 ? -7.914 -11.187 3.810 1.00 93.75 124 ARG A C 1
ATOM 945 O O . ARG A 1 124 ? -6.893 -10.511 3.723 1.00 93.75 124 ARG A O 1
ATOM 952 N N . ASP A 1 125 ? -8.028 -12.439 3.387 1.00 91.94 125 ASP A N 1
ATOM 953 C CA . ASP A 1 125 ? -6.963 -13.121 2.653 1.00 91.94 125 ASP A CA 1
ATOM 954 C C . ASP A 1 125 ? -6.872 -12.596 1.211 1.00 91.94 125 ASP A C 1
ATOM 956 O O . ASP A 1 125 ? -5.795 -12.556 0.618 1.00 91.94 125 ASP A O 1
ATOM 960 N N . GLU A 1 126 ? -8.001 -12.139 0.658 1.00 93.19 126 GLU A N 1
ATOM 961 C CA . GLU A 1 126 ? -8.064 -11.516 -0.662 1.00 93.19 126 GLU A CA 1
ATOM 962 C C . GLU A 1 126 ? -7.657 -10.032 -0.614 1.00 93.19 126 GLU A C 1
ATOM 964 O O . GLU A 1 126 ? -8.068 -9.304 0.299 1.00 93.19 126 GLU A O 1
ATOM 969 N N . PRO A 1 127 ? -6.892 -9.546 -1.611 1.00 93.19 127 PRO A N 1
ATOM 970 C CA . PRO A 1 127 ? -6.528 -8.139 -1.702 1.00 93.19 127 PRO A CA 1
ATOM 971 C C . PRO A 1 127 ? -7.748 -7.211 -1.792 1.00 93.19 127 PRO A C 1
ATOM 973 O O . PRO A 1 127 ? -8.611 -7.365 -2.656 1.00 93.19 127 PRO A O 1
ATOM 976 N N . LEU A 1 128 ? -7.774 -6.183 -0.946 1.00 94.38 128 LEU A N 1
ATOM 977 C CA . LEU A 1 128 ? -8.835 -5.179 -0.909 1.00 94.38 128 LEU A CA 1
ATOM 978 C C . LEU A 1 128 ? -8.610 -4.115 -1.977 1.00 94.38 128 LEU A C 1
ATOM 980 O O . LEU A 1 128 ? -7.520 -3.559 -2.077 1.00 94.38 128 LEU A O 1
ATOM 984 N N . LEU A 1 129 ? -9.644 -3.771 -2.739 1.00 92.88 129 LEU A N 1
ATOM 985 C CA . LEU A 1 129 ? -9.552 -2.699 -3.727 1.00 92.88 129 LEU A CA 1
ATOM 986 C C . LEU A 1 129 ? -9.621 -1.342 -3.022 1.00 92.88 129 LEU A C 1
ATOM 988 O O . LEU A 1 129 ? -10.642 -0.999 -2.418 1.00 92.88 129 LEU A O 1
ATOM 992 N N . LEU A 1 130 ? -8.546 -0.565 -3.103 1.00 90.38 130 LEU A N 1
ATOM 993 C CA . LEU A 1 130 ? -8.461 0.773 -2.532 1.00 90.38 130 LEU A CA 1
ATOM 994 C C . LEU A 1 130 ? -8.559 1.811 -3.653 1.00 90.38 130 LEU A C 1
ATOM 996 O O . LEU A 1 130 ? -7.585 2.480 -3.981 1.00 90.38 130 LEU A O 1
ATOM 1000 N N . ASP A 1 131 ? -9.763 1.945 -4.202 1.00 84.56 131 ASP A N 1
ATOM 1001 C CA . ASP A 1 131 ? -10.088 2.955 -5.202 1.00 84.56 131 ASP A CA 1
ATOM 1002 C C . ASP A 1 131 ? -11.230 3.837 -4.715 1.00 84.56 131 ASP A C 1
ATOM 1004 O O . ASP A 1 131 ? -12.247 3.367 -4.188 1.00 84.56 131 ASP A O 1
ATOM 1008 N N . LEU A 1 132 ? -11.063 5.142 -4.904 1.00 78.06 132 LEU A N 1
ATOM 1009 C CA . LEU A 1 132 ? -12.185 6.057 -4.846 1.00 78.06 132 LEU A CA 1
ATOM 1010 C C . LEU A 1 132 ? -13.127 5.739 -6.002 1.00 78.06 132 LEU A C 1
ATOM 1012 O O . LEU A 1 132 ? -12.661 5.551 -7.128 1.00 78.06 132 LEU A O 1
ATOM 1016 N N . PRO A 1 133 ? -14.448 5.705 -5.758 1.00 72.06 133 PRO A N 1
ATOM 1017 C CA . PRO A 1 133 ? -15.373 5.702 -6.871 1.00 72.06 133 PRO A CA 1
ATOM 1018 C C . PRO A 1 133 ? -15.058 6.930 -7.737 1.00 72.06 133 PRO A C 1
ATOM 1020 O O . PRO A 1 133 ? -14.820 8.006 -7.167 1.00 72.06 133 PRO A O 1
ATOM 1023 N N . PRO A 1 134 ? -15.033 6.789 -9.075 1.00 68.06 134 PRO A N 1
ATOM 1024 C CA . PRO A 1 134 ? -14.960 7.948 -9.944 1.00 68.06 134 PRO A CA 1
ATOM 1025 C C . PRO A 1 134 ? -16.056 8.906 -9.489 1.00 68.06 134 PRO A C 1
ATOM 1027 O O . PRO A 1 134 ? -17.178 8.493 -9.182 1.00 68.06 134 PRO A O 1
ATOM 1030 N N . LYS A 1 135 ? -15.685 10.171 -9.303 1.00 68.88 135 LYS A N 1
ATOM 1031 C CA . LYS A 1 135 ? -16.658 11.204 -8.986 1.00 68.88 135 LYS A CA 1
ATOM 1032 C C . LYS A 1 135 ? -17.564 11.231 -10.207 1.00 68.88 135 LYS A C 1
ATOM 1034 O O . LYS A 1 135 ? -17.077 11.593 -11.267 1.00 68.88 135 LYS A O 1
ATOM 1039 N N . ASP A 1 136 ? -18.793 10.734 -10.072 1.00 64.56 136 ASP A N 1
ATOM 1040 C CA . ASP A 1 136 ? -19.779 10.757 -11.147 1.00 64.56 136 ASP A CA 1
ATOM 1041 C C . ASP A 1 136 ? -19.967 12.239 -11.513 1.00 64.56 136 ASP A C 1
ATOM 1043 O O . ASP A 1 136 ? -20.695 12.977 -10.838 1.00 64.56 136 ASP A O 1
ATOM 1047 N N . GLU A 1 137 ? -19.200 12.719 -12.492 1.00 61.00 137 GLU A N 1
ATOM 1048 C CA . GLU A 1 137 ? -19.458 13.997 -13.125 1.00 61.00 137 GLU A CA 1
ATOM 1049 C C . GLU A 1 137 ? -20.831 13.823 -13.758 1.00 61.00 137 GLU A C 1
ATOM 1051 O O . GLU A 1 137 ? -21.100 12.839 -14.447 1.00 61.00 137 GLU A O 1
ATOM 1056 N N . LYS A 1 138 ? -21.761 14.679 -13.340 1.00 58.72 138 LYS A N 1
ATOM 1057 C CA . LYS A 1 138 ? -23.161 14.623 -13.740 1.00 58.72 138 LYS A CA 1
ATOM 1058 C C . LYS A 1 138 ? -23.268 15.014 -15.214 1.00 58.72 138 LYS A C 1
ATOM 1060 O O . LYS A 1 138 ? -23.718 16.112 -15.515 1.00 58.72 138 LYS A O 1
ATOM 1065 N N . ASP A 1 139 ? -22.850 14.136 -16.106 1.00 55.41 139 ASP A N 1
ATOM 1066 C CA . ASP A 1 139 ? -23.219 14.217 -17.508 1.00 55.41 139 ASP A CA 1
ATOM 1067 C C . ASP A 1 139 ? -24.605 13.577 -17.624 1.00 55.41 139 ASP A C 1
ATOM 1069 O O . ASP A 1 139 ? -24.775 12.369 -17.449 1.00 55.41 139 ASP A O 1
ATOM 1073 N N . GLU A 1 140 ? -25.620 14.425 -17.799 1.00 59.75 140 GLU A N 1
ATOM 1074 C CA . GLU A 1 140 ? -27.039 14.083 -17.653 1.00 59.75 140 GLU A CA 1
ATOM 1075 C C . GLU A 1 140 ? -27.602 13.113 -18.714 1.00 59.75 140 GLU A C 1
ATOM 1077 O O . GLU A 1 140 ? -28.704 12.623 -18.506 1.00 59.75 140 GLU A O 1
ATOM 1082 N N . ASP A 1 141 ? -26.886 12.731 -19.781 1.00 60.03 141 ASP A N 1
ATOM 1083 C CA . ASP A 1 141 ? -27.572 12.207 -20.984 1.00 60.03 141 ASP A CA 1
ATOM 1084 C C . ASP A 1 141 ? -27.030 10.910 -21.630 1.00 60.03 141 ASP A C 1
ATOM 1086 O O . ASP A 1 141 ? -27.375 10.606 -22.772 1.00 60.03 141 ASP A O 1
ATOM 1090 N N . ALA A 1 142 ? -26.227 10.080 -20.950 1.00 58.34 142 ALA A N 1
ATOM 1091 C CA . ALA A 1 142 ? -25.718 8.833 -21.553 1.00 58.34 142 ALA A CA 1
ATOM 1092 C C . ALA A 1 142 ? -26.140 7.561 -20.797 1.00 58.34 142 ALA A C 1
ATOM 1094 O O . ALA A 1 142 ? -25.469 7.086 -19.879 1.00 58.34 142 ALA A O 1
ATOM 1095 N N . GLU A 1 143 ? -27.242 6.959 -21.248 1.00 60.69 143 GLU A N 1
ATOM 1096 C CA . GLU A 1 143 ? -27.771 5.655 -20.835 1.00 60.69 143 GLU A CA 1
ATOM 1097 C C . GLU A 1 143 ? -26.839 4.506 -21.286 1.00 60.69 143 GLU A C 1
ATOM 1099 O O . GLU A 1 143 ? -27.137 3.735 -22.194 1.00 60.69 143 GLU A O 1
ATOM 1104 N N . THR A 1 144 ? -25.654 4.395 -20.678 1.00 61.56 144 THR A N 1
ATOM 1105 C CA . THR A 1 144 ? -24.746 3.256 -20.885 1.00 61.56 144 THR A CA 1
ATOM 1106 C C . THR A 1 144 ? -24.811 2.271 -19.711 1.00 61.56 144 THR A C 1
ATOM 1108 O O . THR A 1 144 ? -25.003 2.667 -18.554 1.00 61.56 144 THR A O 1
ATOM 1111 N N . PRO A 1 145 ? -24.703 0.952 -19.977 1.00 52.72 145 PRO A N 1
ATOM 1112 C CA . PRO A 1 145 ? -24.897 -0.086 -18.972 1.00 52.72 145 PRO A CA 1
ATOM 1113 C C . PRO A 1 145 ? -23.827 0.015 -17.883 1.00 52.72 145 PRO A C 1
ATOM 1115 O O . PRO A 1 145 ? -22.648 -0.242 -18.120 1.00 52.72 145 PRO A O 1
ATOM 1118 N N . LYS A 1 146 ? -24.261 0.376 -16.669 1.00 53.97 146 LYS A N 1
ATOM 1119 C CA . LYS A 1 146 ? -23.409 0.517 -15.482 1.00 53.97 146 LYS A CA 1
ATOM 1120 C C . LYS A 1 146 ? -22.561 -0.753 -15.303 1.00 53.97 146 LYS A C 1
ATOM 1122 O O . LYS A 1 146 ? -23.140 -1.817 -15.053 1.00 53.97 146 LYS A O 1
ATOM 1127 N N . PRO A 1 147 ? -21.220 -0.680 -15.396 1.00 50.28 147 PRO A N 1
ATOM 1128 C CA . PRO A 1 147 ? -20.376 -1.842 -15.179 1.00 50.28 147 PRO A CA 1
ATOM 1129 C C . PRO A 1 147 ? -20.646 -2.392 -13.778 1.00 50.28 147 PRO A C 1
ATOM 1131 O O . PRO A 1 147 ? -20.739 -1.645 -12.796 1.00 50.28 147 PRO A O 1
ATOM 1134 N N . LYS A 1 148 ? -20.834 -3.714 -13.695 1.00 49.78 148 LYS A N 1
ATOM 1135 C CA . LYS A 1 148 ? -21.031 -4.439 -12.438 1.00 49.78 148 LYS A CA 1
ATOM 1136 C C . LYS A 1 148 ? -19.852 -4.098 -11.530 1.00 49.78 148 LYS A C 1
ATOM 1138 O O . LYS A 1 148 ? -18.752 -4.587 -11.758 1.00 49.78 148 LYS A O 1
ATOM 1143 N N . LYS A 1 149 ? -20.077 -3.227 -10.539 1.00 52.88 149 LYS A N 1
ATOM 1144 C CA . LYS A 1 149 ? -19.071 -2.822 -9.552 1.00 52.88 149 LYS A CA 1
ATOM 1145 C C . LYS A 1 149 ? -18.524 -4.094 -8.915 1.00 52.88 149 LYS A C 1
ATOM 1147 O O . LYS A 1 149 ? -19.201 -4.681 -8.069 1.00 52.88 149 LYS A O 1
ATOM 1152 N N . ALA A 1 150 ? -17.340 -4.525 -9.341 1.00 50.00 150 ALA A N 1
ATOM 1153 C CA . ALA A 1 150 ? -16.579 -5.578 -8.694 1.00 50.00 150 ALA A CA 1
ATOM 1154 C C . ALA A 1 150 ? -16.241 -5.066 -7.293 1.00 50.00 150 ALA A C 1
ATOM 1156 O O . ALA A 1 150 ? -15.253 -4.375 -7.059 1.00 50.00 150 ALA A O 1
ATOM 1157 N N . ARG A 1 151 ? -17.161 -5.285 -6.353 1.00 55.69 151 ARG A N 1
ATOM 1158 C CA . ARG A 1 151 ? -16.968 -4.949 -4.951 1.00 55.69 151 ARG A CA 1
ATOM 1159 C C . ARG A 1 151 ? -16.068 -6.030 -4.373 1.00 55.69 151 ARG A C 1
ATOM 1161 O O . ARG A 1 151 ? -16.532 -6.851 -3.594 1.00 55.69 151 ARG A O 1
ATOM 1168 N N . ASN A 1 152 ? -14.777 -5.974 -4.692 1.00 61.16 152 ASN A N 1
ATOM 1169 C CA . ASN A 1 152 ? -13.745 -6.797 -4.045 1.00 61.16 152 ASN A CA 1
ATOM 1170 C C . ASN A 1 152 ? -13.647 -6.510 -2.527 1.00 61.16 152 ASN A C 1
ATOM 1172 O O . ASN A 1 152 ? -12.907 -7.156 -1.804 1.00 61.16 152 ASN A O 1
ATOM 1176 N N . ASN A 1 153 ? -14.445 -5.559 -2.023 1.00 70.88 153 ASN A N 1
ATOM 1177 C CA . ASN A 1 153 ? -14.584 -5.219 -0.610 1.00 70.88 153 ASN A CA 1
ATOM 1178 C C . ASN A 1 153 ? -15.889 -5.756 0.015 1.00 70.88 153 ASN A C 1
ATOM 1180 O O . ASN A 1 153 ? -16.250 -5.358 1.127 1.00 70.88 153 ASN A O 1
ATOM 1184 N N . ALA A 1 154 ? -16.654 -6.595 -0.697 1.00 67.88 154 ALA A N 1
ATOM 1185 C CA . ALA A 1 154 ? -17.897 -7.162 -0.186 1.00 67.88 154 ALA A CA 1
ATOM 1186 C C . ALA A 1 154 ? -17.616 -7.999 1.075 1.00 67.88 154 ALA A C 1
ATOM 1188 O O . ALA A 1 154 ? -16.931 -9.013 1.038 1.00 67.88 154 ALA A O 1
ATOM 1189 N N . GLY A 1 155 ? -18.139 -7.544 2.214 1.00 78.75 155 GLY A N 1
ATOM 1190 C CA . GLY A 1 155 ? -18.017 -8.238 3.498 1.00 78.75 155 GLY A CA 1
ATOM 1191 C C . GLY A 1 155 ? -17.056 -7.598 4.497 1.00 78.75 155 GLY A C 1
ATOM 1192 O O . GLY A 1 155 ? -17.149 -7.921 5.679 1.00 78.75 155 GLY A O 1
ATOM 1193 N N . VAL A 1 156 ? -16.199 -6.653 4.095 1.00 88.50 156 VAL A N 1
ATOM 1194 C CA . VAL A 1 156 ? -15.390 -5.900 5.067 1.00 88.50 156 VAL A CA 1
ATOM 1195 C C . VAL A 1 156 ? -16.276 -4.882 5.779 1.00 88.50 156 VAL A C 1
ATOM 1197 O O . VAL A 1 156 ? -16.817 -3.960 5.161 1.00 88.50 156 VAL A O 1
ATOM 1200 N N . ASN A 1 157 ? -16.420 -5.014 7.098 1.00 88.50 157 ASN A N 1
ATOM 1201 C CA . ASN A 1 157 ? -17.251 -4.105 7.881 1.00 88.50 157 ASN A CA 1
ATOM 1202 C C . ASN A 1 157 ? -16.496 -2.814 8.238 1.00 88.50 157 ASN A C 1
ATOM 1204 O O . ASN A 1 157 ? -16.196 -2.536 9.397 1.00 88.50 157 ASN A O 1
ATOM 1208 N N . VAL A 1 158 ? -16.218 -1.983 7.228 1.00 88.88 158 VAL A N 1
ATOM 1209 C CA . VAL A 1 158 ? -15.514 -0.696 7.396 1.00 88.88 158 VAL A CA 1
ATOM 1210 C C . VAL A 1 158 ? -16.291 0.266 8.310 1.00 88.88 158 VAL A C 1
ATOM 1212 O O . VAL A 1 158 ? -15.705 1.161 8.916 1.00 88.88 158 VAL A O 1
ATOM 1215 N N . LYS A 1 159 ? -17.608 0.063 8.488 1.00 91.75 159 LYS A N 1
ATOM 1216 C CA . LYS A 1 159 ? -18.427 0.853 9.424 1.00 91.75 159 LYS A CA 1
ATOM 1217 C C . LYS A 1 159 ? -17.939 0.716 10.868 1.00 91.75 159 LYS A C 1
ATOM 1219 O O . LYS A 1 159 ? -18.087 1.667 11.630 1.00 91.75 159 LYS A O 1
ATOM 1224 N N . LEU A 1 160 ? -17.292 -0.399 11.220 1.00 93.75 160 LEU A N 1
ATOM 1225 C CA . LEU A 1 160 ? -16.687 -0.601 12.537 1.00 93.75 160 LEU A CA 1
ATOM 1226 C C . LEU A 1 160 ? -15.654 0.484 12.874 1.00 93.75 160 LEU A C 1
ATOM 1228 O O . LEU A 1 160 ? -15.615 0.967 14.002 1.00 93.75 160 LEU A O 1
ATOM 1232 N N . LEU A 1 161 ? -14.885 0.950 11.882 1.00 93.69 161 LEU A N 1
ATOM 1233 C CA . LEU A 1 161 ? -13.914 2.036 12.065 1.00 93.69 161 LEU A CA 1
ATOM 1234 C C . LEU A 1 161 ? -14.575 3.361 12.476 1.00 93.69 161 LEU A C 1
ATOM 1236 O O . LEU A 1 161 ? -13.901 4.246 12.992 1.00 93.69 161 LEU A O 1
ATOM 1240 N N . ARG A 1 162 ? -15.884 3.517 12.254 1.00 93.88 162 ARG A N 1
ATOM 1241 C CA . ARG A 1 162 ? -16.644 4.732 12.574 1.00 93.88 162 ARG A CA 1
ATOM 1242 C C . ARG A 1 162 ? -17.425 4.632 13.885 1.00 93.88 162 ARG A C 1
ATOM 1244 O O . ARG A 1 162 ? -18.104 5.591 14.228 1.00 93.88 162 ARG A O 1
ATOM 1251 N N . ALA A 1 163 ? -17.340 3.510 14.605 1.00 94.19 163 ALA A N 1
ATOM 1252 C CA . ALA A 1 163 ? -18.136 3.280 15.809 1.00 94.19 163 ALA A CA 1
ATOM 1253 C C . ALA A 1 163 ? -17.758 4.235 16.955 1.00 94.19 163 ALA A C 1
ATOM 1255 O O . ALA A 1 163 ? -18.614 4.929 17.494 1.00 94.19 163 ALA A O 1
ATOM 1256 N N . CYS A 1 164 ? -16.475 4.299 17.325 1.00 95.50 164 CYS A N 1
ATOM 1257 C CA . CYS A 1 164 ? -15.974 5.256 18.313 1.00 95.50 164 CYS A CA 1
ATOM 1258 C C . CYS A 1 164 ? -14.471 5.528 18.134 1.00 95.50 164 CYS A C 1
ATOM 1260 O O . CYS A 1 164 ? -13.774 4.827 17.399 1.00 95.50 164 CYS A O 1
ATOM 1262 N N . SER A 1 165 ? -13.949 6.544 18.827 1.00 96.19 165 SER A N 1
ATOM 1263 C CA . SER A 1 165 ? -12.553 6.981 18.688 1.00 96.19 165 SER A CA 1
ATOM 1264 C C . SER A 1 165 ? -11.528 5.947 19.170 1.00 96.19 165 SER A C 1
ATOM 1266 O O . SER A 1 165 ? -10.452 5.842 18.578 1.00 96.19 165 SER A O 1
ATOM 1268 N N . LEU A 1 166 ? -11.845 5.178 20.218 1.00 95.94 166 LEU A N 1
ATOM 1269 C CA . LEU A 1 166 ? -10.982 4.103 20.717 1.00 95.94 166 LEU A CA 1
ATOM 1270 C C . LEU A 1 166 ? -10.922 2.944 19.716 1.00 95.94 166 LEU A C 1
ATOM 1272 O O . LEU A 1 166 ? -9.829 2.568 19.299 1.00 95.94 166 LEU A O 1
ATOM 1276 N N . VAL A 1 167 ? -12.088 2.469 19.261 1.00 96.88 167 VAL A N 1
ATOM 1277 C CA . VAL A 1 167 ? -12.195 1.432 18.222 1.00 96.88 167 VAL A CA 1
ATOM 1278 C C . VAL A 1 167 ? -11.444 1.867 16.970 1.00 96.88 167 VAL A C 1
ATOM 1280 O O . VAL A 1 167 ? -10.643 1.103 16.452 1.00 96.88 167 VAL A O 1
ATOM 1283 N N . TYR A 1 168 ? -11.612 3.114 16.522 1.00 96.31 168 TYR A N 1
ATOM 1284 C CA . TYR A 1 168 ? -10.880 3.630 15.367 1.00 96.31 168 TYR A CA 1
ATOM 1285 C C . TYR A 1 168 ? -9.359 3.552 15.548 1.00 96.31 168 TYR A C 1
ATOM 1287 O O . TYR A 1 168 ? -8.664 3.102 14.642 1.00 96.31 168 TYR A O 1
ATOM 1295 N N . LYS A 1 169 ? -8.818 3.977 16.700 1.00 95.56 169 LYS A N 1
ATOM 1296 C CA . LYS A 1 169 ? -7.365 3.958 16.953 1.00 95.56 169 LYS A CA 1
ATOM 1297 C C . LYS A 1 169 ? -6.791 2.546 16.873 1.00 95.56 169 LYS A C 1
ATOM 1299 O O . LYS A 1 169 ? -5.750 2.363 16.247 1.00 95.56 169 LYS A O 1
ATOM 1304 N N . GLU A 1 170 ? -7.480 1.591 17.486 1.00 96.31 170 GLU A N 1
ATOM 1305 C CA . GLU A 1 170 ? -7.078 0.188 17.544 1.00 96.31 170 GLU A CA 1
ATOM 1306 C C . GLU A 1 170 ? -7.268 -0.520 16.193 1.00 96.31 170 GLU A C 1
ATOM 1308 O O . GLU A 1 170 ? -6.318 -1.003 15.576 1.00 96.31 170 GLU A O 1
ATOM 1313 N N . ALA A 1 171 ? -8.500 -0.520 15.689 1.00 97.12 171 ALA A N 1
ATOM 1314 C CA . ALA A 1 171 ? -8.907 -1.270 14.511 1.00 97.12 171 ALA A CA 1
ATOM 1315 C C . ALA A 1 171 ? -8.244 -0.759 13.224 1.00 97.12 171 ALA A C 1
ATOM 1317 O O . ALA A 1 171 ? -7.947 -1.544 12.325 1.00 97.12 171 ALA A O 1
ATOM 1318 N N . ARG A 1 172 ? -7.939 0.544 13.136 1.00 96.00 172 ARG A N 1
ATOM 1319 C CA . ARG A 1 172 ? -7.208 1.120 11.997 1.00 96.00 172 ARG A CA 1
ATOM 1320 C C . ARG A 1 172 ? -5.831 0.486 11.818 1.00 96.00 172 ARG A C 1
ATOM 1322 O O . ARG A 1 172 ? -5.400 0.301 10.683 1.00 96.00 172 ARG A O 1
ATOM 1329 N N . GLN A 1 173 ? -5.124 0.196 12.912 1.00 95.56 173 GLN A N 1
ATOM 1330 C CA . GLN A 1 173 ? -3.795 -0.405 12.832 1.00 95.56 173 GLN A CA 1
ATOM 1331 C C . GLN A 1 173 ? -3.864 -1.789 12.195 1.00 95.56 173 GLN A C 1
ATOM 1333 O O . GLN A 1 173 ? -3.082 -2.079 11.295 1.00 95.56 173 GLN A O 1
ATOM 1338 N N . ILE A 1 174 ? -4.837 -2.599 12.603 1.00 96.81 174 ILE A N 1
ATOM 1339 C CA . ILE A 1 174 ? -5.075 -3.927 12.033 1.00 96.81 174 ILE A CA 1
ATOM 1340 C C . ILE A 1 174 ? -5.484 -3.799 10.565 1.00 96.81 174 ILE A C 1
ATOM 1342 O O . ILE A 1 174 ? -4.817 -4.353 9.696 1.00 96.81 174 ILE A O 1
ATOM 1346 N N . PHE A 1 175 ? -6.491 -2.970 10.274 1.00 96.81 175 PHE A N 1
ATOM 1347 C CA . PHE A 1 175 ? -7.030 -2.820 8.924 1.00 96.81 175 PHE A CA 1
ATOM 1348 C C . PHE A 1 175 ? -5.963 -2.457 7.882 1.00 96.81 175 PHE A C 1
ATOM 1350 O O . PHE A 1 175 ? -5.898 -3.101 6.842 1.00 96.81 175 PHE A O 1
ATOM 1357 N N . TYR A 1 176 ? -5.109 -1.462 8.141 1.00 96.69 176 TYR A N 1
ATOM 1358 C CA . TYR A 1 176 ? -4.107 -1.044 7.150 1.00 96.69 176 TYR A CA 1
ATOM 1359 C C . TYR A 1 176 ? -2.833 -1.895 7.150 1.00 96.69 176 TYR A C 1
ATOM 1361 O O . TYR A 1 176 ? -2.149 -1.943 6.130 1.00 96.69 176 TYR A O 1
ATOM 1369 N N . SER A 1 177 ? -2.479 -2.537 8.267 1.00 96.50 177 SER A N 1
ATOM 1370 C CA . SER A 1 177 ? -1.190 -3.236 8.368 1.00 96.50 177 SER A CA 1
ATOM 1371 C C . SER A 1 177 ? -1.242 -4.729 8.071 1.00 96.50 177 SER A C 1
ATOM 1373 O O . SER A 1 177 ? -0.202 -5.294 7.732 1.00 96.50 177 SER A O 1
ATOM 1375 N N . GLU A 1 178 ? -2.409 -5.361 8.201 1.00 96.62 178 GLU A N 1
ATOM 1376 C CA . GLU A 1 178 ? -2.575 -6.800 7.967 1.00 96.62 178 GLU A CA 1
ATOM 1377 C C . GLU A 1 178 ? -3.213 -7.115 6.604 1.00 96.62 178 GLU A C 1
ATOM 1379 O O . GLU A 1 178 ? -2.971 -8.192 6.071 1.00 96.62 178 GLU A O 1
ATOM 1384 N N . ASN A 1 179 ? -3.954 -6.182 5.994 1.00 96.56 179 ASN A N 1
ATOM 1385 C CA . ASN A 1 179 ? -4.527 -6.384 4.660 1.00 96.56 179 ASN A CA 1
ATOM 1386 C C . ASN A 1 179 ? -3.539 -6.056 3.529 1.00 96.56 179 ASN A C 1
ATOM 1388 O O . ASN A 1 179 ? -2.666 -5.192 3.657 1.00 96.56 179 ASN A O 1
ATOM 1392 N N . CYS A 1 180 ? -3.739 -6.709 2.383 1.00 96.50 180 CYS A N 1
ATOM 1393 C CA . CYS A 1 180 ? -3.129 -6.333 1.111 1.00 96.50 180 CYS A CA 1
ATOM 1394 C C . CYS A 1 180 ? -4.085 -5.420 0.336 1.00 96.50 180 CYS A C 1
ATOM 1396 O O . CYS A 1 180 ? -5.275 -5.720 0.255 1.00 96.50 180 CYS A O 1
ATOM 1398 N N . PHE A 1 181 ? -3.584 -4.328 -0.243 1.00 96.56 181 PHE A N 1
ATOM 1399 C CA . PHE A 1 181 ? -4.407 -3.402 -1.026 1.00 96.56 181 PHE A CA 1
ATOM 1400 C C . PHE A 1 181 ? -4.067 -3.472 -2.508 1.00 96.56 181 PHE A C 1
ATOM 1402 O O . PHE A 1 181 ? -2.909 -3.318 -2.882 1.00 96.56 181 PHE A O 1
ATOM 1409 N N . THR A 1 182 ? -5.077 -3.645 -3.352 1.00 95.56 182 THR A N 1
ATOM 1410 C CA . THR A 1 182 ? -4.967 -3.454 -4.798 1.00 95.56 182 THR A CA 1
ATOM 1411 C C . THR A 1 182 ? -5.315 -2.013 -5.137 1.00 95.56 182 THR A C 1
ATOM 1413 O O . THR A 1 182 ? -6.334 -1.502 -4.675 1.00 95.56 182 THR A O 1
ATOM 1416 N N . LEU A 1 183 ? -4.472 -1.365 -5.932 1.00 94.50 183 LEU A N 1
ATOM 1417 C CA . LEU A 1 183 ? -4.678 -0.006 -6.423 1.00 94.50 183 LEU A CA 1
ATOM 1418 C C . LEU A 1 183 ? -4.906 -0.023 -7.933 1.00 94.50 183 LEU A C 1
ATOM 1420 O O . LEU A 1 183 ? -4.203 -0.744 -8.646 1.00 94.50 183 LEU A O 1
ATOM 1424 N N . SER A 1 184 ? -5.825 0.813 -8.418 1.00 92.12 184 SER A N 1
ATOM 1425 C CA . SER A 1 184 ? -5.881 1.188 -9.831 1.00 92.12 184 SER A CA 1
ATOM 1426 C C . SER A 1 184 ? -4.938 2.355 -10.106 1.00 92.12 184 SER A C 1
ATOM 1428 O O . SER A 1 184 ? -4.865 3.315 -9.337 1.00 92.12 184 SER A O 1
ATOM 1430 N N . ILE A 1 185 ? -4.218 2.298 -11.224 1.00 91.31 185 ILE A N 1
ATOM 1431 C CA . ILE A 1 185 ? -3.246 3.328 -11.597 1.00 91.31 185 ILE A CA 1
ATOM 1432 C C . ILE A 1 185 ? -3.892 4.714 -11.749 1.00 91.31 185 ILE A C 1
ATOM 1434 O O . ILE A 1 185 ? -3.305 5.701 -11.311 1.00 91.31 185 ILE A O 1
ATOM 1438 N N . GLU A 1 186 ? -5.131 4.770 -12.240 1.00 89.81 186 GLU A N 1
ATOM 1439 C CA . GLU A 1 186 ? -5.874 6.005 -12.516 1.00 89.81 186 GLU A CA 1
ATOM 1440 C C . GLU A 1 186 ? -6.287 6.746 -11.232 1.00 89.81 186 GLU A C 1
ATOM 1442 O O . GLU A 1 186 ? -6.133 7.961 -11.122 1.00 89.81 186 GLU A O 1
ATOM 1447 N N . SER A 1 187 ? -6.780 6.019 -10.223 1.00 91.12 187 SER A N 1
ATOM 1448 C CA . SER A 1 187 ? -7.326 6.591 -8.981 1.00 91.12 187 SER A CA 1
ATOM 1449 C C . SER A 1 187 ? -6.380 6.528 -7.785 1.00 91.12 187 SER A C 1
ATOM 1451 O O . SER A 1 187 ? -6.646 7.165 -6.759 1.00 91.12 187 SER A O 1
ATOM 1453 N N . SER A 1 188 ? -5.286 5.769 -7.873 1.00 91.81 188 SER A N 1
ATOM 1454 C CA . SER A 1 188 ? -4.381 5.485 -6.751 1.00 91.81 188 SER A CA 1
ATOM 1455 C C . SER A 1 188 ? -3.850 6.740 -6.061 1.00 91.81 188 SER A C 1
ATOM 1457 O O . SER A 1 188 ? -3.911 6.842 -4.835 1.00 91.81 188 SER A O 1
ATOM 1459 N N . VAL A 1 189 ? -3.360 7.719 -6.828 1.00 93.81 189 VAL A N 1
ATOM 1460 C CA . VAL A 1 189 ? -2.769 8.952 -6.284 1.00 93.81 189 VAL A CA 1
ATOM 1461 C C . VAL A 1 189 ? -3.813 9.736 -5.495 1.00 93.81 189 VAL A C 1
ATOM 1463 O O . VAL A 1 189 ? -3.569 10.097 -4.342 1.00 93.81 189 VAL A O 1
ATOM 1466 N N . ALA A 1 190 ? -4.995 9.947 -6.079 1.00 93.94 190 ALA A N 1
ATOM 1467 C CA . ALA A 1 190 ? -6.091 10.653 -5.423 1.00 93.94 190 ALA A CA 1
ATOM 1468 C C . ALA A 1 190 ? -6.573 9.906 -4.170 1.00 93.94 190 ALA A C 1
ATOM 1470 O O . ALA A 1 190 ? -6.782 10.518 -3.120 1.00 93.94 190 ALA A O 1
ATOM 1471 N N . THR A 1 191 ? -6.685 8.578 -4.252 1.00 93.38 191 THR A N 1
ATOM 1472 C CA . THR A 1 191 ? -7.139 7.736 -3.139 1.00 93.38 191 THR A CA 1
ATOM 1473 C C . THR A 1 191 ? -6.165 7.786 -1.970 1.00 93.38 191 THR A C 1
ATOM 1475 O O . THR A 1 191 ? -6.563 8.035 -0.831 1.00 93.38 191 THR A O 1
ATOM 1478 N N . LEU A 1 192 ? -4.868 7.633 -2.241 1.00 94.81 192 LEU A N 1
ATOM 1479 C CA . LEU A 1 192 ? -3.828 7.724 -1.222 1.00 94.81 192 LEU A CA 1
ATOM 1480 C C . LEU A 1 192 ? -3.698 9.139 -0.646 1.00 94.81 192 LEU A C 1
ATOM 1482 O O . LEU A 1 192 ? -3.400 9.273 0.540 1.00 94.81 192 LEU A O 1
ATOM 1486 N N . ALA A 1 193 ? -3.934 10.186 -1.439 1.00 93.25 193 ALA A N 1
ATOM 1487 C CA . ALA A 1 193 ? -3.887 11.571 -0.973 1.00 93.25 193 ALA A CA 1
ATOM 1488 C C . ALA A 1 193 ? -5.016 11.910 0.016 1.00 93.25 193 ALA A C 1
ATOM 1490 O O . ALA A 1 193 ? -4.803 12.700 0.935 1.00 93.25 193 ALA A O 1
ATOM 1491 N N . GLN A 1 194 ? -6.193 11.293 -0.128 1.00 93.12 194 GLN A N 1
ATOM 1492 C CA . GLN A 1 194 ? -7.306 11.472 0.813 1.00 93.12 194 GLN A CA 1
ATOM 1493 C C . GLN A 1 194 ? -7.091 10.739 2.143 1.00 93.12 194 GLN A C 1
ATOM 1495 O O . GLN A 1 194 ? -7.704 11.085 3.158 1.00 93.12 194 GLN A O 1
ATOM 1500 N N . LEU A 1 195 ? -6.208 9.738 2.176 1.00 93.12 195 LEU A N 1
ATOM 1501 C CA . LEU A 1 195 ? -5.851 9.072 3.419 1.00 93.12 195 LEU A CA 1
ATOM 1502 C C . LEU A 1 195 ? -4.946 9.960 4.272 1.00 93.12 195 LEU A C 1
ATOM 1504 O O . LEU A 1 195 ? -3.898 10.441 3.846 1.00 93.12 195 LEU A O 1
ATOM 1508 N N . HIS A 1 196 ? -5.309 10.095 5.547 1.00 93.69 196 HIS A N 1
ATOM 1509 C CA . HIS A 1 196 ? -4.464 10.777 6.519 1.00 93.69 196 HIS A CA 1
ATOM 1510 C C . HIS A 1 196 ? -3.071 10.126 6.587 1.00 93.69 196 HIS A C 1
ATOM 1512 O O . HIS A 1 196 ? -2.953 8.898 6.601 1.00 93.69 196 HIS A O 1
ATOM 1518 N N . GLN A 1 197 ? -2.017 10.933 6.739 1.00 93.69 197 GLN A N 1
ATOM 1519 C CA . GLN A 1 197 ? -0.622 10.468 6.710 1.00 93.69 197 GLN A CA 1
ATOM 1520 C C . GLN A 1 197 ? -0.342 9.300 7.673 1.00 93.69 197 GLN A C 1
ATOM 1522 O O . GLN A 1 197 ? 0.303 8.323 7.308 1.00 93.69 197 GLN A O 1
ATOM 1527 N N . ARG A 1 198 ? -0.904 9.348 8.889 1.00 93.88 198 ARG A N 1
ATOM 1528 C CA . ARG A 1 198 ? -0.809 8.250 9.878 1.00 93.88 198 ARG A CA 1
ATOM 1529 C C . ARG A 1 198 ? -1.435 6.924 9.423 1.00 93.88 198 ARG A C 1
ATOM 1531 O O . ARG A 1 198 ? -1.046 5.886 9.932 1.00 93.88 198 ARG A O 1
ATOM 1538 N N . SER A 1 199 ? -2.443 6.950 8.554 1.00 94.81 199 SER A N 1
ATOM 1539 C CA . SER A 1 199 ? -3.037 5.734 7.983 1.00 94.81 199 SER A CA 1
ATOM 1540 C C . SER A 1 199 ? -2.162 5.206 6.847 1.00 94.81 199 SER A C 1
ATOM 1542 O O . SER A 1 199 ? -1.884 4.013 6.797 1.00 94.81 199 SER A O 1
ATOM 1544 N N . ARG A 1 200 ? -1.637 6.103 5.999 1.00 95.50 200 ARG A N 1
ATOM 1545 C CA . ARG A 1 200 ? -0.706 5.751 4.912 1.00 95.50 200 ARG A CA 1
ATOM 1546 C C . ARG A 1 200 ? 0.550 5.056 5.428 1.00 95.50 200 ARG A C 1
ATOM 1548 O O . ARG A 1 200 ? 0.988 4.079 4.835 1.00 95.50 200 ARG A O 1
ATOM 1555 N N . SER A 1 201 ? 1.097 5.509 6.558 1.00 95.56 201 SER A N 1
ATOM 1556 C CA . SER A 1 201 ? 2.271 4.888 7.185 1.00 95.56 201 SER A CA 1
ATOM 1557 C C . SER A 1 201 ? 2.015 3.484 7.741 1.00 95.56 201 SER A C 1
ATOM 1559 O O . SER A 1 201 ? 2.969 2.809 8.107 1.00 95.56 201 SER A O 1
ATOM 1561 N N . LEU A 1 202 ? 0.756 3.052 7.858 1.00 96.94 202 LEU A N 1
ATOM 1562 C CA . LEU A 1 202 ? 0.402 1.713 8.335 1.00 96.94 202 LEU A CA 1
ATOM 1563 C C . LEU A 1 202 ? 0.275 0.698 7.197 1.00 96.94 202 LEU A C 1
ATOM 1565 O O . LEU A 1 202 ? 0.326 -0.495 7.479 1.00 96.94 202 LEU A O 1
ATOM 1569 N N . ILE A 1 203 ? 0.131 1.157 5.950 1.00 97.38 203 ILE A N 1
ATOM 1570 C CA . ILE A 1 203 ? 0.016 0.295 4.770 1.00 97.38 203 ILE A CA 1
ATOM 1571 C C . ILE A 1 203 ? 1.322 -0.475 4.589 1.00 97.38 203 ILE A C 1
ATOM 1573 O O . ILE A 1 203 ? 2.377 0.136 4.422 1.00 97.38 203 ILE A O 1
ATOM 1577 N N . ARG A 1 204 ? 1.246 -1.811 4.619 1.00 97.69 204 ARG A N 1
ATOM 1578 C CA . ARG A 1 204 ? 2.420 -2.691 4.481 1.00 97.69 204 ARG A CA 1
ATOM 1579 C C . ARG A 1 204 ? 2.538 -3.361 3.120 1.00 97.69 204 ARG A C 1
ATOM 1581 O O . ARG A 1 204 ? 3.663 -3.542 2.660 1.00 97.69 204 ARG A O 1
ATOM 1588 N N . SER A 1 205 ? 1.419 -3.705 2.493 1.00 97.94 205 SER A N 1
ATOM 1589 C CA . SER A 1 205 ? 1.403 -4.503 1.267 1.00 97.94 205 SER A CA 1
ATOM 1590 C C . SER A 1 205 ? 0.473 -3.878 0.239 1.00 97.94 205 SER A C 1
ATOM 1592 O O . SER A 1 205 ? -0.702 -3.643 0.523 1.00 97.94 205 SER A O 1
ATOM 1594 N N . VAL A 1 206 ? 1.009 -3.606 -0.949 1.00 97.88 206 VAL A N 1
ATOM 1595 C CA . VAL A 1 206 ? 0.265 -3.016 -2.065 1.00 97.88 206 VAL A CA 1
ATOM 1596 C C . VAL A 1 206 ? 0.520 -3.814 -3.333 1.00 97.88 206 VAL A C 1
ATOM 1598 O O . VAL A 1 206 ? 1.658 -4.177 -3.614 1.00 97.88 206 VAL A O 1
ATOM 1601 N N . THR A 1 207 ? -0.533 -4.025 -4.112 1.00 97.12 207 THR A N 1
ATOM 1602 C CA . THR A 1 207 ? -0.485 -4.560 -5.471 1.00 97.12 207 THR A CA 1
ATOM 1603 C C . THR A 1 207 ? -0.992 -3.492 -6.435 1.00 97.12 207 THR A C 1
ATOM 1605 O O . THR A 1 207 ? -2.059 -2.922 -6.222 1.00 97.12 207 THR A O 1
ATOM 1608 N N . LEU A 1 208 ? -0.237 -3.200 -7.489 1.00 95.81 208 LEU A N 1
ATOM 1609 C CA . LEU A 1 208 ? -0.664 -2.325 -8.577 1.00 95.81 208 LEU A CA 1
ATOM 1610 C C . LEU A 1 208 ? -0.801 -3.159 -9.848 1.00 95.81 208 LEU A C 1
ATOM 1612 O O . LEU A 1 208 ? 0.166 -3.800 -10.257 1.00 95.81 208 LEU A O 1
ATOM 1616 N N . ALA A 1 209 ? -1.970 -3.104 -10.482 1.00 92.56 209 ALA A N 1
ATOM 1617 C CA . ALA A 1 209 ? -2.152 -3.615 -11.834 1.00 92.56 209 ALA A CA 1
ATOM 1618 C C . ALA A 1 209 ? -1.908 -2.490 -12.846 1.00 92.56 209 ALA A C 1
ATOM 1620 O O . ALA A 1 209 ? -2.461 -1.398 -12.710 1.00 92.56 209 ALA A O 1
ATOM 1621 N N . ILE A 1 210 ? -1.072 -2.759 -13.845 1.00 91.62 210 ILE A N 1
ATOM 1622 C CA . ILE A 1 210 ? -0.791 -1.846 -14.953 1.00 91.62 210 ILE A CA 1
ATOM 1623 C C . ILE A 1 210 ? -1.475 -2.424 -16.198 1.00 91.62 210 ILE A C 1
ATOM 1625 O O . ILE A 1 210 ? -0.983 -3.418 -16.747 1.00 91.62 210 ILE A O 1
ATOM 1629 N N . PRO A 1 211 ? -2.618 -1.849 -16.620 1.00 88.12 211 PRO A N 1
ATOM 1630 C CA . PRO A 1 211 ? -3.412 -2.394 -17.713 1.00 88.12 211 PRO A CA 1
ATOM 1631 C C . PRO A 1 211 ? -2.822 -2.057 -19.085 1.00 88.12 211 PRO A C 1
ATOM 1633 O O . PRO A 1 211 ? -3.021 -2.818 -20.023 1.00 88.12 211 PRO A O 1
ATOM 1636 N N . SER A 1 212 ? -2.093 -0.945 -19.224 1.00 88.50 212 SER A N 1
ATOM 1637 C CA . SER A 1 212 ? -1.489 -0.526 -20.488 1.00 88.50 212 SER A CA 1
ATOM 1638 C C . SER A 1 212 ? -0.056 -0.035 -20.303 1.00 88.50 212 SER A C 1
ATOM 1640 O O . SER A 1 212 ? 0.323 0.516 -19.272 1.00 88.50 212 SER A O 1
ATOM 1642 N N . HIS A 1 213 ? 0.760 -0.196 -21.344 1.00 82.50 213 HIS A N 1
ATOM 1643 C CA . HIS A 1 213 ? 2.136 0.299 -21.352 1.00 82.50 213 HIS A CA 1
ATOM 1644 C C . HIS A 1 213 ? 2.208 1.834 -21.325 1.00 82.50 213 HIS A C 1
ATOM 1646 O O . HIS A 1 213 ? 3.185 2.387 -20.821 1.00 82.50 213 HIS A O 1
ATOM 1652 N N . HIS A 1 214 ? 1.177 2.525 -21.827 1.00 85.50 214 HIS A N 1
ATOM 1653 C CA . HIS A 1 214 ? 1.099 3.987 -21.785 1.00 85.50 214 HIS A CA 1
ATOM 1654 C C . HIS A 1 214 ? 1.063 4.525 -20.347 1.00 85.50 214 HIS A C 1
ATOM 1656 O O . HIS A 1 214 ? 1.650 5.570 -20.075 1.00 85.50 214 HIS A O 1
ATOM 1662 N N . ASP A 1 215 ? 0.485 3.771 -19.408 1.00 87.62 215 ASP A N 1
ATOM 1663 C CA . ASP A 1 215 ? 0.361 4.195 -18.010 1.00 87.62 215 ASP A CA 1
ATOM 1664 C C . ASP A 1 215 ? 1.702 4.185 -17.258 1.00 87.62 215 ASP A C 1
ATOM 1666 O O . ASP A 1 215 ? 1.825 4.763 -16.179 1.00 87.62 215 ASP A O 1
ATOM 1670 N N . ILE A 1 216 ? 2.73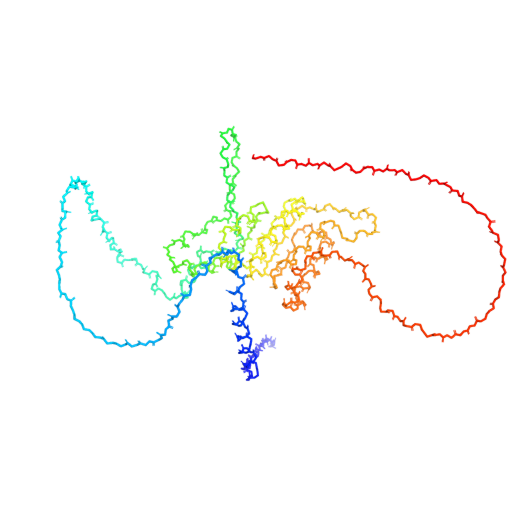0 3.531 -17.809 1.00 86.31 216 ILE A N 1
ATOM 1671 C CA . ILE A 1 216 ? 4.023 3.337 -17.138 1.00 86.31 216 ILE A CA 1
ATOM 1672 C C . ILE A 1 216 ? 4.834 4.630 -17.059 1.00 86.31 216 ILE A C 1
ATOM 1674 O O . ILE A 1 216 ? 5.573 4.831 -16.094 1.00 86.31 216 ILE A O 1
ATOM 1678 N N . LEU A 1 217 ? 4.750 5.483 -18.079 1.00 83.56 217 LEU A N 1
ATOM 1679 C CA . LEU A 1 217 ? 5.652 6.630 -18.189 1.00 83.56 217 LEU A CA 1
ATOM 1680 C C . LEU A 1 217 ? 5.266 7.755 -17.226 1.00 83.56 217 LEU A C 1
ATOM 1682 O O . LEU A 1 217 ? 6.150 8.295 -16.562 1.00 83.56 217 LEU A O 1
ATOM 1686 N N . ASP A 1 218 ? 3.967 8.023 -17.083 1.00 85.06 218 ASP A N 1
ATOM 1687 C CA . ASP A 1 218 ? 3.468 9.135 -16.270 1.00 85.06 218 ASP A CA 1
ATOM 1688 C C . ASP A 1 218 ? 2.719 8.635 -15.027 1.00 85.06 218 ASP A C 1
ATOM 1690 O O . ASP A 1 218 ? 3.171 8.839 -13.896 1.00 85.06 218 ASP A O 1
ATOM 1694 N N . SER A 1 219 ? 1.617 7.904 -15.213 1.00 91.94 219 SER A N 1
ATOM 1695 C CA . SER A 1 219 ? 0.713 7.520 -14.120 1.00 91.94 219 SER A CA 1
ATOM 1696 C C . SER A 1 219 ? 1.387 6.627 -13.073 1.00 91.94 219 SER A C 1
ATOM 1698 O O . SER A 1 219 ? 1.246 6.850 -11.870 1.00 91.94 219 SER A O 1
ATOM 1700 N N . PHE A 1 220 ? 2.184 5.645 -13.502 1.00 94.56 220 PHE A N 1
ATOM 1701 C CA . PHE A 1 220 ? 2.962 4.795 -12.598 1.00 94.56 220 PHE A CA 1
ATOM 1702 C C . PHE A 1 220 ? 4.025 5.599 -11.844 1.00 94.56 220 PHE A C 1
ATOM 1704 O O . PHE A 1 220 ? 4.192 5.429 -10.631 1.00 94.56 220 PHE A O 1
ATOM 1711 N N . ALA A 1 221 ? 4.729 6.492 -12.543 1.00 92.69 221 ALA A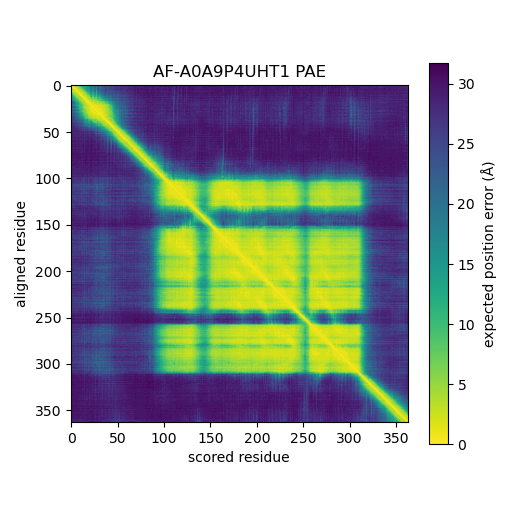 N 1
ATOM 1712 C CA . ALA A 1 221 ? 5.771 7.304 -11.938 1.00 92.69 221 ALA A CA 1
ATOM 1713 C C . ALA A 1 221 ? 5.201 8.231 -10.853 1.00 92.69 221 ALA A C 1
ATOM 1715 O O . ALA A 1 221 ? 5.771 8.339 -9.759 1.00 92.69 221 ALA A O 1
ATOM 1716 N N . ASP A 1 222 ? 4.048 8.842 -11.115 1.00 93.75 222 ASP A N 1
ATOM 1717 C CA . ASP A 1 222 ? 3.340 9.678 -10.151 1.00 93.75 222 ASP A CA 1
ATOM 1718 C C . ASP A 1 222 ? 2.737 8.870 -9.003 1.00 93.75 222 ASP A C 1
ATOM 1720 O O . ASP A 1 222 ? 2.864 9.276 -7.846 1.00 93.75 222 ASP A O 1
ATOM 1724 N N . MET A 1 223 ? 2.184 7.687 -9.268 1.00 95.50 223 MET A N 1
ATOM 1725 C CA . MET A 1 223 ? 1.714 6.770 -8.227 1.00 95.50 223 MET A CA 1
ATOM 1726 C C . MET A 1 223 ? 2.833 6.432 -7.233 1.00 95.50 223 MET A C 1
ATOM 1728 O O . MET A 1 223 ? 2.651 6.557 -6.018 1.00 95.50 223 MET A O 1
ATOM 1732 N N . VAL A 1 224 ? 4.029 6.092 -7.718 1.00 96.06 224 VAL A N 1
ATOM 1733 C CA . VAL A 1 224 ? 5.171 5.792 -6.845 1.00 96.06 224 VAL A CA 1
ATOM 1734 C C . VAL A 1 224 ? 5.644 7.048 -6.102 1.00 96.06 224 VAL A C 1
ATOM 1736 O O . VAL A 1 224 ? 5.804 7.029 -4.878 1.00 96.06 224 VAL A O 1
ATOM 1739 N N . ARG A 1 225 ? 5.854 8.156 -6.820 1.00 93.88 225 ARG A N 1
ATOM 1740 C CA . ARG A 1 225 ? 6.482 9.375 -6.285 1.00 93.88 225 ARG A CA 1
ATOM 1741 C C . ARG A 1 225 ? 5.567 10.185 -5.363 1.00 93.88 225 ARG A C 1
ATOM 1743 O O . ARG A 1 225 ? 6.041 10.701 -4.3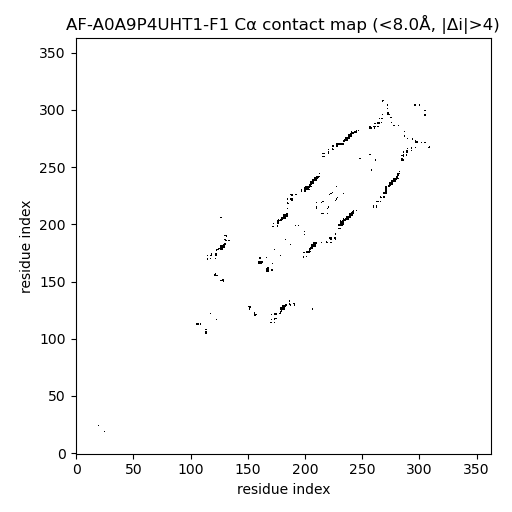51 1.00 93.88 225 ARG A O 1
ATOM 1750 N N . LEU A 1 226 ? 4.292 10.328 -5.721 1.00 94.06 226 LEU A N 1
ATOM 1751 C CA . LEU A 1 226 ? 3.290 11.131 -5.007 1.00 94.06 226 LEU A CA 1
ATOM 1752 C C . LEU A 1 226 ? 2.418 10.272 -4.073 1.00 94.06 226 LEU A C 1
ATOM 1754 O O . LEU A 1 226 ? 1.932 10.755 -3.045 1.00 94.06 226 LEU A O 1
ATOM 1758 N N . GLY A 1 227 ? 2.249 8.987 -4.392 1.00 95.00 227 GLY A N 1
ATOM 1759 C CA . GLY A 1 227 ? 1.499 8.018 -3.593 1.00 95.00 227 GLY A CA 1
ATOM 1760 C C . GLY A 1 227 ? 2.386 7.232 -2.625 1.00 95.00 227 GLY A C 1
ATOM 1761 O O . GLY A 1 227 ? 2.423 7.527 -1.426 1.00 95.00 227 GLY A O 1
ATOM 1762 N N . LEU A 1 228 ? 3.094 6.216 -3.122 1.00 96.69 228 LEU A N 1
ATOM 1763 C CA . LEU A 1 228 ? 3.756 5.208 -2.276 1.00 96.69 228 LEU A CA 1
ATOM 1764 C C . LEU A 1 228 ? 4.954 5.727 -1.482 1.00 96.69 228 LEU A C 1
ATOM 1766 O O . LEU A 1 228 ? 5.222 5.216 -0.396 1.00 96.69 228 LEU A O 1
ATOM 1770 N N . ARG A 1 229 ? 5.631 6.779 -1.952 1.00 95.12 229 ARG A N 1
ATOM 1771 C CA . ARG A 1 229 ? 6.727 7.437 -1.220 1.00 95.12 229 ARG A CA 1
ATOM 1772 C C . ARG A 1 229 ? 6.371 7.766 0.235 1.00 95.12 229 ARG A C 1
ATOM 1774 O O . ARG A 1 229 ? 7.217 7.693 1.124 1.00 95.12 229 ARG A O 1
ATOM 1781 N N . TYR A 1 230 ? 5.120 8.146 0.490 1.00 94.75 230 TYR A N 1
ATOM 1782 C CA . TYR A 1 230 ? 4.657 8.558 1.818 1.00 94.75 230 TYR A CA 1
ATOM 1783 C C . TYR A 1 230 ? 4.062 7.408 2.642 1.00 94.75 230 TYR A C 1
ATOM 1785 O O . TYR A 1 230 ? 3.652 7.619 3.786 1.00 94.75 230 TYR A O 1
ATOM 1793 N N . CYS A 1 231 ? 4.021 6.194 2.094 1.00 96.19 231 CYS A N 1
ATOM 1794 C CA . CYS A 1 231 ? 3.615 4.985 2.797 1.00 96.19 231 CYS A CA 1
ATOM 1795 C C . CYS A 1 231 ? 4.816 4.385 3.539 1.00 96.19 231 CYS A C 1
ATOM 1797 O O . CYS A 1 231 ? 5.254 3.296 3.213 1.00 96.19 231 CYS A O 1
ATOM 1799 N N . TRP A 1 232 ? 5.375 5.077 4.536 1.00 93.00 232 TRP A N 1
ATOM 1800 C CA . TRP A 1 232 ? 6.635 4.666 5.189 1.00 93.00 232 TRP A CA 1
ATOM 1801 C C . TRP A 1 232 ? 6.652 3.247 5.782 1.00 93.00 232 TRP A C 1
ATOM 1803 O O . TRP A 1 232 ? 7.725 2.684 5.963 1.00 93.00 232 TRP A O 1
ATOM 1813 N N . GLY A 1 233 ? 5.489 2.665 6.085 1.00 95.12 233 GLY A N 1
ATOM 1814 C CA . GLY A 1 233 ? 5.371 1.280 6.549 1.00 95.12 233 GLY A CA 1
ATOM 1815 C C . GLY A 1 233 ? 5.356 0.227 5.440 1.00 95.12 233 GLY A C 1
ATOM 1816 O O . GLY A 1 233 ? 5.222 -0.955 5.762 1.00 95.12 233 GLY A O 1
ATOM 1817 N N . LEU A 1 234 ? 5.469 0.626 4.169 1.00 97.56 234 LEU A N 1
ATOM 1818 C CA . LEU A 1 234 ? 5.369 -0.257 3.012 1.00 97.56 234 LEU A CA 1
ATOM 1819 C C . LEU A 1 234 ? 6.533 -1.252 2.998 1.00 97.56 234 LEU A C 1
ATOM 1821 O O . LEU A 1 234 ? 7.697 -0.881 2.875 1.00 97.56 234 LEU A O 1
ATOM 1825 N N . ARG A 1 235 ? 6.197 -2.537 3.099 1.00 97.06 235 ARG A N 1
ATOM 1826 C CA . ARG A 1 235 ? 7.137 -3.664 3.105 1.00 97.06 235 ARG A CA 1
ATOM 1827 C C . ARG A 1 235 ? 7.155 -4.409 1.788 1.00 97.06 235 ARG A C 1
ATOM 1829 O O . ARG A 1 235 ? 8.189 -4.949 1.414 1.00 97.06 235 ARG A O 1
ATOM 1836 N N . THR A 1 236 ? 6.023 -4.479 1.101 1.00 98.00 236 THR A N 1
ATOM 1837 C CA . THR A 1 236 ? 5.904 -5.236 -0.143 1.00 98.00 236 THR A CA 1
ATOM 1838 C C . THR A 1 236 ? 5.103 -4.443 -1.155 1.00 98.00 236 THR A C 1
ATOM 1840 O O . THR A 1 236 ? 4.026 -3.933 -0.848 1.00 98.00 236 THR A O 1
ATOM 1843 N N . PHE A 1 237 ? 5.655 -4.342 -2.358 1.00 98.19 237 PHE A N 1
ATOM 1844 C CA . PHE A 1 237 ? 5.008 -3.723 -3.497 1.00 98.19 237 PHE A CA 1
ATOM 1845 C C . PHE A 1 237 ? 5.041 -4.683 -4.683 1.00 98.19 237 PHE A C 1
ATOM 1847 O O . PHE A 1 237 ? 6.104 -4.965 -5.232 1.00 98.19 237 PHE A O 1
ATOM 1854 N N . THR A 1 238 ? 3.877 -5.198 -5.055 1.00 97.81 238 THR A N 1
ATOM 1855 C CA . THR A 1 238 ? 3.715 -6.100 -6.192 1.00 97.81 238 THR A CA 1
ATOM 1856 C C . THR A 1 238 ? 3.236 -5.308 -7.401 1.00 97.81 238 THR A C 1
ATOM 1858 O O . THR A 1 238 ? 2.249 -4.578 -7.322 1.00 97.81 238 THR A O 1
ATOM 1861 N N . ILE A 1 239 ? 3.932 -5.444 -8.523 1.00 96.50 239 ILE A N 1
ATOM 1862 C CA . ILE A 1 239 ? 3.578 -4.817 -9.795 1.00 96.50 239 ILE A CA 1
ATOM 1863 C C . ILE A 1 239 ? 3.128 -5.927 -10.730 1.00 96.50 239 ILE A C 1
ATOM 1865 O O . ILE A 1 239 ? 3.936 -6.776 -11.110 1.00 96.50 239 ILE A O 1
ATOM 1869 N N . ARG A 1 240 ? 1.849 -5.911 -11.098 1.00 94.81 240 ARG A N 1
ATOM 1870 C CA . ARG A 1 240 ? 1.263 -6.846 -12.052 1.00 94.81 240 ARG A CA 1
ATOM 1871 C C . ARG A 1 240 ? 1.161 -6.176 -13.416 1.0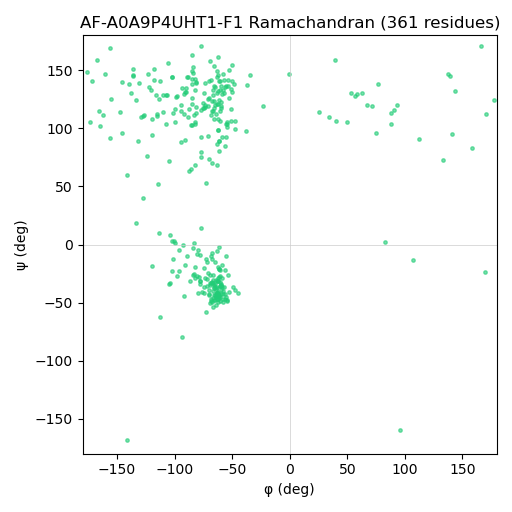0 94.81 240 ARG A C 1
ATOM 1873 O O . ARG A 1 240 ? 0.468 -5.170 -13.567 1.00 94.81 240 ARG A O 1
ATOM 1880 N N . LEU A 1 241 ? 1.886 -6.714 -14.388 1.00 90.81 241 LEU A N 1
ATOM 1881 C CA . LEU A 1 241 ? 1.873 -6.255 -15.774 1.00 90.81 241 LEU A CA 1
ATOM 1882 C C . LEU A 1 241 ? 0.969 -7.185 -16.586 1.00 90.81 241 LEU A C 1
ATOM 1884 O O . LEU A 1 241 ? 1.348 -8.320 -16.883 1.00 90.81 241 LEU A O 1
ATOM 1888 N N . ASP A 1 242 ? -0.226 -6.694 -16.920 1.00 84.62 242 ASP A N 1
ATOM 1889 C CA . ASP A 1 242 ? -1.251 -7.488 -17.613 1.00 84.62 242 ASP A CA 1
ATOM 1890 C C . ASP A 1 242 ? -1.009 -7.537 -19.136 1.00 84.62 242 ASP A C 1
ATOM 1892 O O . ASP A 1 242 ? -1.490 -8.443 -19.816 1.00 84.62 242 ASP A O 1
ATOM 1896 N N . VAL A 1 243 ? -0.215 -6.604 -19.676 1.00 81.31 243 VAL A N 1
ATOM 1897 C CA . VAL A 1 243 ? 0.105 -6.502 -21.109 1.00 81.31 243 VAL A CA 1
ATOM 1898 C C . VAL A 1 243 ? 1.602 -6.676 -21.347 1.00 81.31 243 VAL A C 1
ATOM 1900 O O . VAL A 1 243 ? 2.435 -6.189 -20.583 1.00 81.31 243 VAL A O 1
ATOM 1903 N N . MET A 1 244 ? 1.942 -7.362 -22.442 1.00 70.69 244 MET A N 1
ATOM 1904 C CA . MET A 1 244 ? 3.322 -7.490 -22.901 1.00 70.69 244 MET A CA 1
ATOM 1905 C C . MET A 1 244 ? 3.848 -6.118 -23.326 1.00 70.69 244 MET A C 1
ATOM 1907 O O . MET A 1 244 ? 3.264 -5.451 -24.182 1.00 70.69 244 MET A O 1
ATOM 1911 N N . LEU A 1 245 ? 4.954 -5.694 -22.720 1.00 73.06 245 LEU A N 1
ATOM 1912 C CA . LEU A 1 245 ? 5.633 -4.478 -23.145 1.00 73.06 245 LEU A CA 1
ATOM 1913 C C . LEU A 1 245 ? 6.166 -4.688 -24.565 1.00 73.06 245 LEU A C 1
ATOM 1915 O O . LEU A 1 245 ? 6.732 -5.746 -24.831 1.00 73.06 245 LEU A O 1
ATOM 1919 N N . PRO A 1 246 ? 5.997 -3.718 -25.478 1.00 70.25 246 PRO A N 1
ATOM 1920 C CA . PRO A 1 246 ? 6.567 -3.834 -26.809 1.00 70.25 246 PRO A CA 1
ATOM 1921 C C . PRO A 1 246 ? 8.089 -3.957 -26.693 1.00 70.25 246 PRO A C 1
ATOM 1923 O O . PRO A 1 246 ? 8.766 -3.054 -26.189 1.00 70.25 246 PRO A O 1
ATOM 1926 N N . ASP A 1 247 ? 8.614 -5.095 -27.142 1.00 61.09 247 ASP A N 1
ATOM 1927 C CA . ASP A 1 247 ? 10.044 -5.361 -27.194 1.00 61.09 247 ASP A CA 1
ATOM 1928 C C . ASP A 1 247 ? 10.654 -4.503 -28.305 1.00 61.09 247 ASP A C 1
ATOM 1930 O O . ASP A 1 247 ? 10.703 -4.877 -29.473 1.00 61.09 247 ASP A O 1
ATOM 1934 N N . PHE A 1 248 ? 11.139 -3.319 -27.939 1.00 56.00 248 PHE A N 1
ATOM 1935 C CA . PHE A 1 248 ? 11.950 -2.486 -28.830 1.00 56.00 248 PHE A CA 1
ATOM 1936 C C . PHE A 1 248 ? 13.402 -2.987 -28.946 1.00 56.00 248 PHE A C 1
ATOM 1938 O O . PHE A 1 248 ? 14.255 -2.272 -29.470 1.00 56.00 248 PHE A O 1
ATOM 1945 N N . ASP A 1 249 ? 13.689 -4.215 -28.496 1.00 51.91 249 ASP A N 1
ATOM 1946 C CA . ASP A 1 249 ? 15.014 -4.850 -28.555 1.00 51.91 249 ASP A CA 1
ATOM 1947 C C . ASP A 1 249 ? 15.520 -5.074 -29.999 1.00 51.91 249 ASP A C 1
ATOM 1949 O O . ASP A 1 249 ? 16.673 -5.446 -30.200 1.00 51.91 249 ASP A O 1
ATOM 1953 N N . THR A 1 250 ? 14.708 -4.789 -31.024 1.00 52.47 250 THR A N 1
ATOM 1954 C CA . THR A 1 250 ? 15.147 -4.742 -32.429 1.00 52.47 250 THR A CA 1
ATOM 1955 C C . THR A 1 250 ? 15.777 -3.409 -32.848 1.00 52.47 250 THR A C 1
ATOM 1957 O O . THR A 1 250 ? 16.207 -3.284 -33.995 1.00 52.47 250 THR A O 1
ATOM 1960 N N . LEU A 1 251 ? 15.840 -2.397 -31.973 1.00 55.78 251 LEU A N 1
ATOM 1961 C CA . LEU A 1 251 ? 16.563 -1.156 -32.268 1.00 55.78 251 LEU A CA 1
ATOM 1962 C C . LEU A 1 251 ? 18.069 -1.319 -31.989 1.00 55.78 251 LEU A C 1
ATOM 1964 O O . LEU A 1 251 ? 18.442 -1.987 -31.024 1.00 55.78 251 LEU A O 1
ATOM 1968 N N . PRO A 1 252 ? 18.953 -0.727 -32.817 1.00 50.41 252 PRO A N 1
ATOM 1969 C CA . PRO A 1 252 ? 20.378 -1.045 -32.811 1.00 50.41 252 PRO A CA 1
ATOM 1970 C C . PRO A 1 252 ? 21.029 -0.862 -31.437 1.00 50.41 252 PRO A C 1
ATOM 1972 O O . PRO A 1 252 ? 20.822 0.145 -30.753 1.00 50.41 252 PRO A O 1
ATOM 1975 N N . ALA A 1 253 ? 21.848 -1.852 -31.080 1.00 50.00 253 ALA A N 1
ATOM 1976 C CA . ALA A 1 253 ? 22.617 -1.957 -29.849 1.00 50.00 253 ALA A CA 1
ATOM 1977 C C . ALA A 1 253 ? 23.374 -0.654 -29.528 1.00 50.00 253 ALA A C 1
ATOM 1979 O O . ALA A 1 253 ? 24.372 -0.321 -30.160 1.00 50.00 253 ALA A O 1
ATOM 1980 N N . GLY A 1 254 ? 22.887 0.092 -28.535 1.00 51.50 254 GLY A N 1
ATOM 1981 C CA . GLY A 1 254 ? 23.531 1.327 -28.076 1.00 51.50 254 GLY A CA 1
ATOM 1982 C C . GLY A 1 254 ? 22.690 2.162 -27.110 1.00 51.50 254 GLY A C 1
ATOM 1983 O O . GLY A 1 254 ? 23.242 2.895 -26.295 1.00 51.50 254 GLY A O 1
ATOM 1984 N N . HIS A 1 255 ? 21.361 2.015 -27.123 1.00 52.16 255 HIS A N 1
ATOM 1985 C CA . HIS A 1 255 ? 20.483 2.671 -26.149 1.00 52.16 255 HIS A CA 1
ATOM 1986 C C . HIS A 1 255 ? 20.201 1.725 -24.976 1.00 52.16 255 HIS A C 1
ATOM 1988 O O . HIS A 1 255 ? 19.260 0.938 -24.982 1.00 52.16 255 HIS A O 1
ATOM 1994 N N . HIS A 1 256 ? 21.084 1.769 -23.979 1.00 47.69 256 HIS A N 1
ATOM 1995 C CA . HIS A 1 256 ? 21.021 0.966 -22.760 1.00 47.69 256 HIS A CA 1
ATOM 1996 C C . HIS A 1 256 ? 19.685 1.147 -22.012 1.00 47.69 256 HIS A C 1
ATOM 1998 O O . HIS A 1 256 ? 19.481 2.136 -21.310 1.00 47.69 256 HIS A O 1
ATOM 2004 N N . GLY A 1 257 ? 18.809 0.146 -22.132 1.00 57.16 257 GLY A N 1
ATOM 2005 C CA . GLY A 1 257 ? 17.535 0.041 -21.421 1.00 57.16 257 GLY A CA 1
ATOM 2006 C C . GLY A 1 257 ? 16.405 0.741 -22.167 1.00 57.16 257 GLY A C 1
ATOM 2007 O O . GLY A 1 257 ? 16.400 1.964 -22.285 1.00 57.16 257 GLY A O 1
ATOM 2008 N N . GLY A 1 258 ? 15.430 -0.033 -22.653 1.00 74.06 258 GLY A N 1
ATOM 2009 C CA . GLY A 1 258 ? 14.226 0.517 -23.273 1.00 74.06 258 GLY A CA 1
ATOM 2010 C C . GLY A 1 258 ? 13.568 1.585 -22.390 1.00 74.06 258 GLY A C 1
ATOM 2011 O O . GLY A 1 258 ? 13.722 1.580 -21.167 1.00 74.06 258 GLY A O 1
ATOM 2012 N N . ILE A 1 259 ? 12.830 2.510 -23.007 1.00 83.94 259 ILE A N 1
ATOM 2013 C CA . ILE A 1 259 ? 12.177 3.652 -22.336 1.00 83.94 259 ILE A CA 1
ATOM 2014 C C . ILE A 1 259 ? 11.417 3.197 -21.073 1.00 83.94 259 ILE A C 1
ATOM 2016 O O . ILE A 1 259 ? 11.524 3.827 -20.021 1.00 83.94 259 ILE A O 1
ATOM 2020 N N . TYR A 1 260 ? 10.758 2.037 -21.140 1.00 86.00 260 TYR A N 1
ATOM 2021 C CA . TYR A 1 260 ? 10.068 1.423 -20.006 1.00 86.00 260 TYR A CA 1
ATOM 2022 C C . TYR A 1 260 ? 11.007 1.011 -18.872 1.00 86.00 260 TYR A C 1
ATOM 2024 O O . TYR A 1 260 ? 10.730 1.327 -17.723 1.00 86.00 260 TYR A O 1
ATOM 2032 N N . ALA A 1 261 ? 12.148 0.377 -19.158 1.00 88.50 261 ALA A N 1
ATOM 2033 C CA . ALA A 1 261 ? 13.122 0.010 -18.128 1.00 88.50 261 ALA A CA 1
ATOM 2034 C C . ALA A 1 261 ? 13.628 1.243 -17.361 1.00 88.50 261 ALA A C 1
ATOM 2036 O O . ALA A 1 261 ? 13.793 1.191 -16.143 1.00 88.50 261 ALA A O 1
ATOM 2037 N N . ASN A 1 262 ? 13.800 2.379 -18.044 1.00 88.81 262 ASN A N 1
ATOM 2038 C CA . ASN A 1 262 ? 14.163 3.635 -17.387 1.00 88.81 262 ASN A CA 1
ATOM 2039 C C . ASN A 1 262 ? 13.044 4.190 -16.494 1.00 88.81 262 ASN A C 1
ATOM 2041 O O . ASN A 1 262 ? 13.354 4.743 -15.437 1.00 88.81 262 ASN A O 1
ATOM 2045 N N . ALA A 1 263 ? 11.771 3.995 -16.850 1.00 90.75 263 ALA A N 1
ATOM 2046 C CA . ALA A 1 263 ? 10.645 4.396 -16.006 1.00 90.75 263 ALA A CA 1
ATOM 2047 C C . ALA A 1 263 ? 10.665 3.685 -14.638 1.00 90.75 263 ALA A C 1
ATOM 2049 O O . ALA A 1 263 ? 10.412 4.312 -13.610 1.00 90.75 263 ALA A O 1
ATOM 2050 N N . PHE A 1 264 ? 11.095 2.417 -14.577 1.00 93.44 264 PHE A N 1
ATOM 2051 C CA . PHE A 1 264 ? 11.214 1.669 -13.314 1.00 93.44 264 PHE A CA 1
ATOM 2052 C C . PHE A 1 264 ? 12.314 2.179 -12.370 1.00 93.44 264 PHE A C 1
ATOM 2054 O O . PHE A 1 264 ? 12.308 1.830 -11.190 1.00 93.44 264 PHE A O 1
ATOM 2061 N N . ARG A 1 265 ? 13.198 3.093 -12.800 1.00 93.19 265 ARG A N 1
ATOM 2062 C CA . ARG A 1 265 ? 14.121 3.785 -11.876 1.00 93.19 265 ARG A CA 1
ATOM 2063 C C . ARG A 1 265 ? 13.390 4.676 -10.871 1.00 93.19 265 ARG A C 1
ATOM 2065 O O . ARG A 1 265 ? 13.970 5.070 -9.858 1.00 93.19 265 ARG A O 1
ATOM 2072 N N . ILE A 1 266 ? 12.113 4.986 -11.111 1.00 94.50 266 ILE A N 1
ATOM 2073 C CA . ILE A 1 266 ? 11.265 5.704 -10.156 1.00 94.50 266 ILE A CA 1
ATOM 2074 C C . ILE A 1 266 ? 11.094 4.939 -8.832 1.00 94.50 266 ILE A C 1
ATOM 2076 O O . ILE A 1 266 ? 10.852 5.565 -7.801 1.00 94.50 266 ILE A O 1
ATOM 2080 N N . LEU A 1 267 ? 11.312 3.617 -8.818 1.00 95.81 267 LEU A N 1
ATOM 2081 C CA . LEU A 1 267 ? 11.252 2.788 -7.609 1.00 95.81 267 LEU A CA 1
ATOM 2082 C C . LEU A 1 267 ? 12.235 3.231 -6.517 1.00 95.81 267 LEU A C 1
ATOM 2084 O O . LEU A 1 267 ? 12.012 2.929 -5.346 1.00 95.81 267 LEU A O 1
ATOM 2088 N N . ARG A 1 268 ? 13.255 4.034 -6.851 1.00 94.81 268 ARG A N 1
ATOM 2089 C CA . ARG A 1 268 ? 14.117 4.693 -5.860 1.00 94.81 268 ARG A CA 1
ATOM 2090 C C . ARG A 1 268 ? 13.346 5.504 -4.815 1.00 94.81 268 ARG A C 1
ATOM 2092 O O . ARG A 1 268 ? 13.863 5.709 -3.726 1.00 94.81 268 ARG A O 1
ATOM 2099 N N . TRP A 1 269 ? 12.142 5.990 -5.132 1.00 95.62 269 TRP A N 1
ATOM 2100 C CA . TRP A 1 269 ? 11.300 6.767 -4.213 1.00 95.62 269 TRP A CA 1
ATOM 2101 C C . TRP A 1 269 ? 10.558 5.923 -3.175 1.00 95.62 269 TRP A C 1
ATOM 2103 O O . TRP A 1 269 ? 9.946 6.496 -2.270 1.00 95.62 269 TRP A O 1
ATOM 2113 N N . LEU A 1 270 ? 10.579 4.594 -3.293 1.00 96.25 270 LEU A N 1
ATOM 2114 C CA . LEU A 1 270 ? 9.938 3.729 -2.314 1.00 96.25 270 LEU A CA 1
ATOM 2115 C C . LEU A 1 270 ? 10.624 3.832 -0.941 1.00 96.25 270 LEU A C 1
ATOM 2117 O O . LEU A 1 270 ? 11.805 4.169 -0.849 1.00 96.25 270 LEU A O 1
ATOM 2121 N N . PRO A 1 271 ? 9.902 3.560 0.154 1.00 94.56 271 PRO A N 1
ATOM 2122 C CA . PRO A 1 271 ? 10.506 3.460 1.476 1.00 94.56 271 PRO A CA 1
ATOM 2123 C C . PRO A 1 271 ? 11.603 2.391 1.528 1.00 94.56 271 PRO A C 1
ATOM 2125 O O . PRO A 1 271 ? 11.504 1.339 0.889 1.00 94.56 271 PRO A O 1
ATOM 2128 N N . LYS A 1 272 ? 12.637 2.641 2.339 1.00 93.25 272 LYS A N 1
ATOM 2129 C CA . LYS A 1 272 ? 13.713 1.671 2.556 1.00 93.25 272 LYS A CA 1
ATOM 2130 C C . LYS A 1 272 ? 13.145 0.371 3.133 1.00 93.25 272 LYS A C 1
ATOM 2132 O O . LYS A 1 272 ? 12.305 0.397 4.029 1.00 93.25 272 LYS A O 1
ATOM 2137 N N . GLY A 1 273 ? 13.611 -0.766 2.621 1.00 91.00 273 GLY A N 1
ATOM 2138 C CA . GLY A 1 273 ? 13.124 -2.089 3.025 1.00 91.00 273 GLY A CA 1
ATOM 2139 C C . GLY A 1 273 ? 11.838 -2.539 2.324 1.00 91.00 273 GLY A C 1
ATOM 2140 O O . GLY A 1 273 ? 11.356 -3.636 2.605 1.00 91.00 273 GLY A O 1
ATOM 2141 N N . CYS A 1 274 ? 11.294 -1.744 1.397 1.00 96.56 274 CYS A N 1
ATOM 2142 C CA . CYS A 1 274 ? 10.216 -2.192 0.526 1.00 96.56 274 CYS A CA 1
ATOM 2143 C C . CYS A 1 274 ? 10.745 -3.208 -0.499 1.00 96.56 274 CYS A C 1
ATOM 2145 O O . CYS A 1 274 ? 11.608 -2.894 -1.319 1.00 96.56 274 CYS A O 1
ATOM 2147 N N . LYS A 1 275 ? 10.217 -4.434 -0.465 1.00 97.00 275 LYS A N 1
ATOM 2148 C CA . LYS A 1 275 ? 10.495 -5.474 -1.456 1.00 97.00 275 LYS A CA 1
ATOM 2149 C C . LYS A 1 275 ? 9.560 -5.312 -2.649 1.00 97.00 275 LYS A C 1
ATOM 2151 O O . LYS A 1 275 ? 8.343 -5.421 -2.494 1.00 97.00 275 LYS A O 1
ATOM 2156 N N . VAL A 1 276 ? 10.137 -5.125 -3.830 1.00 97.69 276 VAL A N 1
ATOM 2157 C CA . VAL A 1 276 ? 9.385 -5.073 -5.087 1.00 97.69 276 VAL A CA 1
ATOM 2158 C C . VAL A 1 276 ? 9.283 -6.474 -5.685 1.00 97.69 276 VAL A C 1
ATOM 2160 O O . VAL A 1 276 ? 10.278 -7.194 -5.762 1.00 97.69 276 VAL A O 1
ATOM 2163 N N . ILE A 1 277 ? 8.076 -6.867 -6.081 1.00 97.19 277 ILE A N 1
ATOM 2164 C CA . ILE A 1 277 ? 7.776 -8.141 -6.738 1.00 97.19 277 ILE A CA 1
ATOM 2165 C C . ILE A 1 277 ? 7.157 -7.819 -8.095 1.00 97.19 277 ILE A C 1
ATOM 2167 O O . ILE A 1 277 ? 6.282 -6.963 -8.189 1.00 97.19 277 ILE A O 1
ATOM 2171 N N . LEU A 1 278 ? 7.629 -8.485 -9.143 1.00 95.94 278 LEU A N 1
ATOM 2172 C CA . LEU A 1 278 ? 7.098 -8.339 -10.493 1.00 95.94 278 LEU A CA 1
ATOM 2173 C C . LEU A 1 278 ? 6.302 -9.589 -10.851 1.00 95.94 278 LEU A C 1
ATOM 2175 O O . LEU A 1 278 ? 6.820 -10.699 -10.736 1.00 95.94 278 LEU A O 1
ATOM 2179 N N . GLU A 1 279 ? 5.072 -9.395 -11.304 1.00 95.00 279 GLU A N 1
ATOM 2180 C CA . GLU A 1 279 ? 4.173 -10.448 -11.767 1.00 95.00 279 GLU A CA 1
ATOM 2181 C C . GLU A 1 279 ? 3.732 -10.168 -13.209 1.00 95.00 279 GLU A C 1
ATOM 2183 O O . GLU A 1 279 ? 3.571 -9.014 -13.612 1.00 95.00 279 GLU A O 1
ATOM 2188 N N . GLY A 1 280 ? 3.519 -11.231 -13.986 1.00 89.62 280 GLY A N 1
ATOM 2189 C CA . GLY A 1 280 ? 3.102 -11.142 -15.387 1.00 89.62 280 GLY A CA 1
ATOM 2190 C C . GLY A 1 280 ? 4.260 -11.223 -16.385 1.00 89.62 280 GLY A C 1
ATOM 2191 O O . GLY A 1 280 ? 5.335 -11.752 -16.086 1.00 89.62 280 GLY A O 1
ATOM 2192 N N . ASN A 1 281 ? 4.019 -10.735 -17.603 1.00 84.81 281 ASN A N 1
ATOM 2193 C CA . ASN A 1 281 ? 4.967 -10.856 -18.708 1.00 84.81 281 ASN A CA 1
ATOM 2194 C C . ASN A 1 281 ? 5.916 -9.650 -18.755 1.00 84.81 281 ASN A C 1
ATOM 2196 O O . ASN A 1 281 ? 5.629 -8.630 -19.380 1.00 84.81 281 ASN A O 1
ATOM 2200 N N . VAL A 1 282 ? 7.041 -9.761 -18.047 1.00 87.06 282 VAL A N 1
ATOM 2201 C CA . VAL A 1 282 ? 7.995 -8.660 -17.869 1.00 87.06 282 VAL A CA 1
ATOM 2202 C C . VAL A 1 282 ? 9.273 -8.896 -18.672 1.00 87.06 282 VAL A C 1
ATOM 2204 O O . VAL A 1 282 ? 9.911 -9.938 -18.521 1.00 87.06 282 VAL A O 1
ATOM 2207 N N . ASN A 1 283 ? 9.685 -7.900 -19.463 1.00 86.94 283 ASN A N 1
ATOM 2208 C CA . ASN A 1 283 ? 10.948 -7.919 -20.209 1.00 86.94 283 ASN A CA 1
ATOM 2209 C C . ASN A 1 283 ? 12.165 -7.972 -19.248 1.00 86.94 283 ASN A C 1
ATOM 2211 O O . ASN A 1 283 ? 12.181 -7.354 -18.178 1.00 86.94 283 ASN A O 1
ATOM 2215 N N . GLU A 1 284 ? 13.216 -8.695 -19.639 1.00 88.25 284 GLU A N 1
ATOM 2216 C CA . GLU A 1 284 ? 14.461 -8.862 -18.874 1.00 88.25 284 GLU A CA 1
ATOM 2217 C C . GLU A 1 284 ? 15.199 -7.550 -18.565 1.00 88.25 284 GLU A C 1
ATOM 2219 O O . GLU A 1 284 ? 15.896 -7.439 -17.555 1.00 88.25 284 GLU A O 1
ATOM 2224 N N . SER A 1 285 ? 15.066 -6.526 -19.408 1.00 88.62 285 SER A N 1
ATOM 2225 C CA . SER A 1 285 ? 15.602 -5.186 -19.140 1.00 88.62 285 SER A CA 1
ATOM 2226 C C . SER A 1 285 ? 14.955 -4.552 -17.904 1.00 88.62 285 SER A C 1
ATOM 2228 O O . SER A 1 285 ? 15.662 -4.029 -17.041 1.00 88.62 285 SER A O 1
ATOM 2230 N N . VAL A 1 286 ? 13.632 -4.668 -17.768 1.00 90.19 286 VAL A N 1
ATOM 2231 C CA . VAL A 1 286 ? 12.884 -4.194 -16.597 1.00 90.19 286 VAL A CA 1
ATOM 2232 C C . VAL A 1 286 ? 13.262 -5.014 -15.368 1.00 90.19 286 VAL A C 1
ATOM 2234 O O . VAL A 1 286 ? 13.589 -4.431 -14.336 1.00 90.19 286 VAL A O 1
ATOM 2237 N N . LYS A 1 287 ? 13.310 -6.351 -15.476 1.00 92.94 287 LYS A N 1
ATOM 2238 C CA . LYS A 1 287 ? 13.727 -7.218 -14.358 1.00 92.94 287 LYS A CA 1
ATOM 2239 C C . LYS A 1 287 ? 15.117 -6.853 -13.837 1.00 92.94 287 LYS A C 1
ATOM 2241 O O . LYS A 1 287 ? 15.298 -6.763 -12.626 1.00 92.94 287 LYS A O 1
ATOM 2246 N N . ARG A 1 288 ? 16.076 -6.580 -14.731 1.00 93.75 288 ARG A N 1
ATOM 2247 C CA . ARG A 1 288 ? 17.427 -6.129 -14.358 1.00 93.75 288 ARG A CA 1
ATOM 2248 C C . ARG A 1 288 ? 17.415 -4.802 -13.607 1.00 93.75 288 ARG A C 1
ATOM 2250 O O . ARG A 1 288 ? 18.073 -4.700 -12.577 1.00 93.75 288 ARG A O 1
ATOM 2257 N N . VAL A 1 289 ? 16.659 -3.807 -14.081 1.00 93.81 289 VAL A N 1
ATOM 2258 C CA . VAL A 1 289 ? 16.548 -2.515 -13.381 1.00 93.81 289 VAL A CA 1
ATOM 2259 C C . VAL A 1 289 ? 15.926 -2.700 -12.001 1.00 93.81 289 VAL A C 1
ATOM 2261 O O . VAL A 1 289 ? 16.472 -2.208 -11.024 1.00 93.81 289 VAL A O 1
ATOM 2264 N N . VAL A 1 290 ? 14.829 -3.448 -11.889 1.00 95.38 290 VAL A N 1
ATOM 2265 C CA . VAL A 1 290 ? 14.154 -3.666 -10.600 1.00 95.38 290 VAL A CA 1
ATOM 2266 C C . VAL A 1 290 ? 15.026 -4.466 -9.629 1.00 95.38 290 VAL A C 1
ATOM 2268 O O . VAL A 1 290 ? 15.047 -4.156 -8.439 1.00 95.38 290 VAL A O 1
ATOM 2271 N N . ALA A 1 291 ? 15.783 -5.452 -10.117 1.00 95.69 291 ALA A N 1
ATOM 2272 C CA . ALA A 1 291 ? 16.748 -6.190 -9.306 1.00 95.69 291 ALA A CA 1
ATOM 2273 C C . ALA A 1 291 ? 17.870 -5.279 -8.787 1.00 95.69 291 ALA A C 1
ATOM 2275 O O . ALA A 1 291 ? 18.214 -5.350 -7.609 1.00 95.69 291 ALA A O 1
ATOM 2276 N N . GLU A 1 292 ? 18.395 -4.389 -9.632 1.00 94.56 292 GLU A N 1
ATOM 2277 C CA . GLU A 1 292 ? 19.420 -3.422 -9.232 1.00 94.56 292 GLU A CA 1
ATOM 2278 C C . GLU A 1 292 ? 18.880 -2.401 -8.219 1.00 94.56 292 GLU A C 1
ATOM 2280 O O . GLU A 1 292 ? 19.508 -2.145 -7.194 1.00 94.56 292 GLU A O 1
ATOM 2285 N N . GLU A 1 293 ? 17.675 -1.870 -8.439 1.00 93.88 293 GLU A N 1
ATOM 2286 C CA . GLU A 1 293 ? 16.994 -0.999 -7.474 1.00 93.88 293 GLU A CA 1
ATOM 2287 C C . GLU A 1 293 ? 16.768 -1.708 -6.129 1.00 93.88 293 GLU A C 1
ATOM 2289 O O . GLU A 1 293 ? 17.010 -1.129 -5.067 1.00 93.88 293 GLU A O 1
ATOM 2294 N N . GLY A 1 294 ? 16.359 -2.979 -6.171 1.00 93.62 294 GLY A N 1
ATOM 2295 C CA . GLY A 1 294 ? 16.191 -3.837 -4.999 1.00 93.62 294 GLY A CA 1
A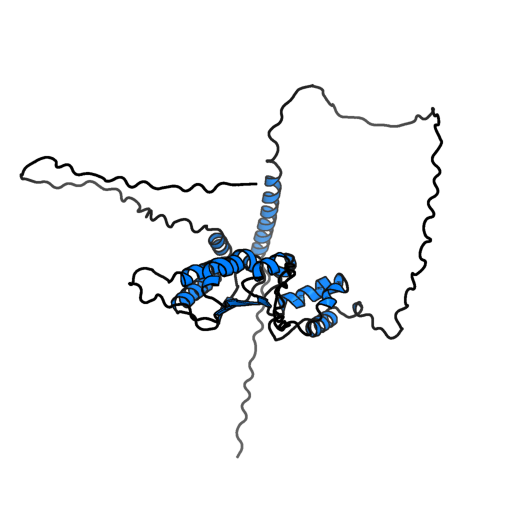TOM 2296 C C . GLY A 1 294 ? 17.501 -4.110 -4.258 1.00 93.62 294 GLY A C 1
ATOM 2297 O O . GLY A 1 294 ? 17.520 -4.124 -3.028 1.00 93.62 294 GLY A O 1
ATOM 2298 N N . ARG A 1 295 ? 18.612 -4.265 -4.983 1.00 95.62 295 ARG A N 1
ATOM 2299 C CA . ARG A 1 295 ? 19.954 -4.414 -4.408 1.00 95.62 295 ARG A CA 1
ATOM 2300 C C . ARG A 1 295 ? 20.388 -3.139 -3.683 1.00 95.62 295 ARG A C 1
ATOM 2302 O O . ARG A 1 295 ? 20.779 -3.197 -2.519 1.00 95.62 295 ARG A O 1
ATOM 2309 N N . LEU A 1 296 ? 20.230 -1.978 -4.324 1.00 93.00 296 LEU A N 1
ATOM 2310 C CA . LEU A 1 296 ? 20.559 -0.669 -3.740 1.00 93.00 296 LEU A CA 1
ATOM 2311 C C . LEU A 1 296 ? 19.714 -0.340 -2.500 1.00 93.00 296 LEU A C 1
ATOM 2313 O O . LEU A 1 296 ? 20.193 0.332 -1.590 1.00 93.00 296 LEU A O 1
ATOM 2317 N N . LEU A 1 297 ? 18.471 -0.820 -2.446 1.00 90.38 297 LEU A N 1
ATOM 2318 C CA . LEU A 1 297 ? 17.593 -0.730 -1.274 1.00 90.38 297 LEU A CA 1
ATOM 2319 C C . LEU A 1 297 ? 18.162 -1.448 -0.036 1.00 90.38 297 LEU A C 1
ATOM 2321 O O . LEU A 1 297 ? 17.894 -1.017 1.089 1.00 90.38 297 LEU A O 1
ATOM 2325 N N . VAL A 1 298 ? 18.913 -2.535 -0.239 1.00 92.31 298 VAL A N 1
ATOM 2326 C CA . VAL A 1 298 ? 19.493 -3.364 0.830 1.00 92.31 298 VAL A CA 1
ATOM 2327 C C . VAL A 1 298 ? 20.901 -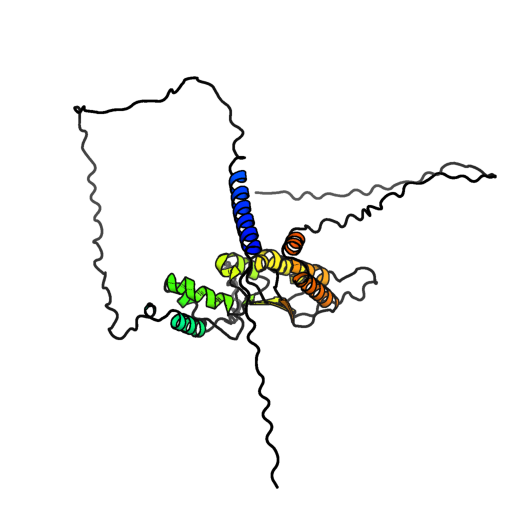2.903 1.194 1.00 92.31 298 VAL A C 1
ATOM 2329 O O . VAL A 1 298 ? 21.224 -2.818 2.375 1.00 92.31 298 VAL A O 1
ATOM 2332 N N . GLU A 1 299 ? 21.735 -2.610 0.198 1.00 93.69 299 GLU A N 1
ATOM 2333 C CA . GLU A 1 299 ? 23.153 -2.309 0.415 1.00 93.69 299 GLU A CA 1
ATOM 2334 C C . GLU A 1 299 ? 23.416 -0.892 0.925 1.00 93.69 299 GLU A C 1
ATOM 2336 O O . GLU A 1 299 ? 24.360 -0.684 1.686 1.00 93.69 299 GLU A O 1
ATOM 2341 N N . LEU A 1 300 ? 22.614 0.093 0.509 1.00 92.69 300 LEU A N 1
ATOM 2342 C CA . LEU A 1 300 ? 22.839 1.474 0.925 1.00 92.69 300 LEU A CA 1
ATOM 2343 C C . LEU A 1 300 ? 22.442 1.675 2.390 1.00 92.69 300 LEU A C 1
ATOM 2345 O O . LEU A 1 300 ? 21.385 1.234 2.860 1.00 92.69 300 LEU A O 1
ATOM 2349 N N . ASP A 1 301 ? 23.265 2.428 3.114 1.00 93.88 301 ASP A N 1
ATOM 2350 C CA . ASP A 1 301 ? 22.904 2.968 4.417 1.00 93.88 301 ASP A CA 1
ATOM 2351 C C . ASP A 1 301 ? 21.710 3.933 4.291 1.00 93.88 301 ASP A C 1
ATOM 2353 O O . ASP A 1 301 ? 21.335 4.380 3.204 1.00 93.88 301 ASP A O 1
ATOM 2357 N N . GLU A 1 302 ? 21.036 4.209 5.408 1.00 90.62 302 GLU A N 1
ATOM 2358 C CA . GLU A 1 302 ? 19.823 5.038 5.402 1.00 90.62 302 GLU A CA 1
ATOM 2359 C C . GLU A 1 302 ? 20.077 6.432 4.820 1.00 90.62 302 GLU A C 1
ATOM 2361 O O . GLU A 1 302 ? 19.299 6.902 3.988 1.00 90.62 302 GLU A O 1
ATOM 2366 N N . ILE A 1 303 ? 21.198 7.060 5.182 1.00 92.00 303 ILE A N 1
ATOM 2367 C CA . ILE A 1 303 ? 21.530 8.424 4.766 1.00 92.00 303 ILE A CA 1
ATOM 2368 C C . ILE A 1 303 ? 21.806 8.467 3.261 1.00 92.00 303 ILE A C 1
ATOM 2370 O O . ILE A 1 303 ? 21.255 9.324 2.561 1.00 92.00 303 ILE A O 1
ATOM 2374 N N . SER A 1 304 ? 22.611 7.540 2.733 1.00 92.12 304 SER A N 1
ATOM 2375 C CA . SER A 1 304 ? 22.878 7.467 1.289 1.00 92.12 304 SER A CA 1
ATOM 2376 C C . SER A 1 304 ? 21.622 7.152 0.485 1.00 92.12 304 SER A C 1
ATOM 2378 O O . SER A 1 304 ? 21.410 7.749 -0.575 1.00 92.12 304 SER A O 1
ATOM 2380 N N . TYR A 1 305 ? 20.750 6.277 0.996 1.00 92.62 305 TYR A N 1
ATOM 2381 C CA . TYR A 1 305 ? 19.477 5.972 0.350 1.00 92.62 305 TYR A CA 1
ATOM 2382 C C . TYR A 1 305 ? 18.569 7.211 0.278 1.00 92.62 305 TYR A C 1
ATOM 2384 O O . TYR A 1 305 ? 18.074 7.563 -0.796 1.00 92.62 305 TYR A O 1
ATOM 2392 N N . PHE A 1 306 ? 18.423 7.959 1.376 1.00 88.94 306 PHE A N 1
ATOM 2393 C CA . PHE A 1 306 ? 17.662 9.213 1.369 1.00 88.94 306 PHE A CA 1
ATOM 2394 C C . PHE A 1 306 ? 18.283 10.278 0.462 1.00 88.94 306 PHE A C 1
ATOM 2396 O O . PHE A 1 306 ? 17.560 11.005 -0.228 1.00 88.94 306 PHE A O 1
ATOM 2403 N N . ARG A 1 307 ? 19.617 10.368 0.406 1.00 90.75 307 ARG A N 1
ATOM 2404 C CA . ARG A 1 307 ? 20.310 11.281 -0.512 1.00 90.75 307 ARG A CA 1
ATOM 2405 C C . ARG A 1 307 ? 20.009 10.925 -1.967 1.00 90.75 307 ARG A C 1
ATOM 2407 O O . ARG A 1 307 ? 19.696 11.817 -2.750 1.00 90.75 307 ARG A O 1
ATOM 2414 N N . ARG A 1 308 ? 20.026 9.637 -2.315 1.00 89.75 308 ARG A N 1
ATOM 2415 C CA . ARG A 1 308 ? 19.689 9.121 -3.651 1.00 89.75 308 ARG A CA 1
ATOM 2416 C C . ARG A 1 308 ? 18.263 9.474 -4.084 1.00 89.75 308 ARG A C 1
ATOM 2418 O O . ARG A 1 308 ? 18.040 9.757 -5.261 1.00 89.75 308 ARG A O 1
ATOM 2425 N N . GLN A 1 309 ? 17.312 9.491 -3.151 1.00 88.31 309 GLN A N 1
ATOM 2426 C CA . GLN A 1 309 ? 15.942 9.936 -3.426 1.00 88.31 309 GLN A CA 1
ATOM 2427 C C . GLN A 1 309 ? 15.885 11.414 -3.823 1.00 88.31 309 GLN A C 1
ATOM 2429 O O . GLN A 1 309 ? 15.196 11.770 -4.772 1.00 88.31 309 GLN A O 1
ATOM 2434 N N . HIS A 1 310 ? 16.630 12.274 -3.126 1.00 80.69 310 HIS A N 1
ATOM 2435 C CA . HIS A 1 310 ? 16.597 13.730 -3.323 1.00 80.69 310 HIS A CA 1
ATOM 2436 C C . HIS A 1 310 ? 17.580 14.239 -4.372 1.00 80.69 310 HIS A C 1
ATOM 2438 O O . HIS A 1 310 ? 17.501 15.403 -4.769 1.00 80.69 310 HIS A O 1
ATOM 2444 N N . GLN A 1 311 ? 18.484 13.384 -4.851 1.00 79.00 311 GLN A N 1
ATOM 2445 C CA . GLN A 1 311 ? 19.217 13.652 -6.072 1.00 79.00 311 GLN A CA 1
ATOM 2446 C C . GLN A 1 311 ? 18.195 13.743 -7.207 1.00 79.00 311 GLN A C 1
ATOM 2448 O O . GLN A 1 311 ? 17.753 12.739 -7.784 1.00 79.00 311 GLN A O 1
ATOM 2453 N N . MET A 1 312 ? 17.843 14.992 -7.539 1.00 45.91 312 MET A N 1
ATOM 2454 C CA . MET A 1 312 ? 17.431 15.363 -8.886 1.00 45.91 312 MET A CA 1
ATOM 2455 C C . MET A 1 312 ? 18.309 14.552 -9.833 1.00 45.91 312 MET A C 1
ATOM 2457 O O . MET A 1 312 ? 19.505 14.408 -9.570 1.00 45.91 312 MET A O 1
ATOM 2461 N N . SER A 1 313 ? 17.740 13.988 -10.893 1.00 50.75 313 SER A N 1
ATOM 2462 C CA . SER A 1 313 ? 18.510 13.465 -12.021 1.00 50.75 313 SER A CA 1
ATOM 2463 C C . SER A 1 313 ? 19.251 14.639 -12.669 1.00 50.75 313 SER A C 1
ATOM 2465 O O . SER A 1 313 ? 18.911 15.117 -13.746 1.00 50.75 313 SER A O 1
ATOM 2467 N N . GLY A 1 314 ? 20.218 15.180 -11.932 1.00 39.72 314 GLY A N 1
ATOM 2468 C CA . GLY A 1 314 ? 21.196 16.127 -12.371 1.00 39.72 314 GLY A CA 1
ATOM 2469 C C . GLY A 1 314 ? 21.968 15.375 -13.416 1.00 39.72 314 GLY A C 1
ATOM 2470 O O . GLY A 1 314 ? 22.470 14.279 -13.158 1.00 39.72 314 GLY A O 1
ATOM 2471 N N . ARG A 1 315 ? 21.944 15.950 -14.614 1.00 38.62 315 ARG A N 1
ATOM 2472 C CA . ARG A 1 315 ? 22.841 15.646 -15.714 1.00 38.62 315 ARG A CA 1
ATOM 2473 C C . ARG A 1 315 ? 24.113 15.048 -15.136 1.00 38.62 315 ARG A C 1
ATOM 2475 O O . ARG A 1 315 ? 24.802 15.704 -14.354 1.00 38.62 315 ARG A O 1
ATOM 2482 N N . VAL A 1 316 ? 24.408 13.815 -15.525 1.00 41.38 316 VAL A N 1
ATOM 2483 C CA . VAL A 1 316 ? 25.784 13.346 -15.530 1.00 41.38 316 VAL A CA 1
ATOM 2484 C C . VAL A 1 316 ? 26.489 14.280 -16.515 1.00 41.38 316 VAL A C 1
ATOM 2486 O O . VAL A 1 316 ? 26.602 13.987 -17.700 1.00 41.38 316 VAL A O 1
ATOM 2489 N N . SER A 1 317 ? 26.849 15.483 -16.059 1.00 38.94 317 SER A N 1
ATOM 2490 C CA . SER A 1 317 ? 27.860 16.293 -16.704 1.00 38.94 317 SER A CA 1
ATOM 2491 C C . SER A 1 317 ? 29.100 15.440 -16.582 1.00 38.94 317 SER A C 1
ATOM 2493 O O . SER A 1 317 ? 29.705 15.357 -15.513 1.00 38.94 317 SER A O 1
ATOM 2495 N N . GLY A 1 318 ? 29.408 14.737 -17.668 1.00 41.88 318 GLY A N 1
ATOM 2496 C CA . GLY A 1 318 ? 30.715 14.170 -17.913 1.00 41.88 318 GLY A CA 1
ATOM 2497 C C . GLY A 1 318 ? 31.730 15.301 -17.848 1.00 41.88 318 GLY A C 1
ATOM 2498 O O . GLY A 1 318 ? 32.069 15.916 -18.845 1.00 41.88 318 GLY A O 1
ATOM 2499 N N . SER A 1 319 ? 32.175 15.603 -16.641 1.00 34.44 319 SER A N 1
ATOM 2500 C CA . SER A 1 319 ? 33.397 16.327 -16.369 1.00 34.44 319 SER A CA 1
ATOM 2501 C C . SER A 1 319 ? 34.182 15.416 -15.452 1.00 34.44 319 SER A C 1
ATOM 2503 O O . SER A 1 319 ? 34.213 15.578 -14.235 1.00 34.44 319 SER A O 1
ATOM 2505 N N . SER A 1 320 ? 34.754 14.400 -16.094 1.00 39.34 320 SER A N 1
ATOM 2506 C CA . SER A 1 320 ? 35.975 13.734 -15.674 1.00 39.34 320 SER A CA 1
ATOM 2507 C C . SER A 1 320 ? 36.939 14.781 -15.107 1.00 39.34 320 SER A C 1
ATOM 2509 O O . SER A 1 320 ? 37.640 15.468 -15.849 1.00 39.34 320 SER A O 1
ATOM 2511 N N . PHE A 1 321 ? 36.955 14.916 -13.784 1.00 35.59 321 PHE A N 1
ATOM 2512 C CA . PHE A 1 321 ? 38.005 15.618 -13.066 1.00 35.59 321 PHE A CA 1
ATOM 2513 C C . PHE A 1 321 ? 39.205 14.668 -13.030 1.00 35.59 321 PHE A C 1
ATOM 2515 O O . PHE A 1 321 ? 39.415 13.930 -12.071 1.00 35.59 321 PHE A O 1
ATOM 2522 N N . MET A 1 322 ? 39.937 14.615 -14.144 1.00 41.50 322 MET A N 1
ATOM 2523 C CA . MET A 1 322 ? 41.273 14.029 -14.178 1.00 41.50 322 MET A CA 1
ATOM 2524 C C . MET A 1 322 ? 42.184 14.943 -13.352 1.00 41.50 322 MET A C 1
ATOM 2526 O O . MET A 1 322 ? 42.259 16.138 -13.652 1.00 41.50 322 MET A O 1
ATOM 2530 N N . PRO A 1 323 ? 42.874 14.442 -12.315 1.00 39.28 323 PRO A N 1
ATOM 2531 C CA . PRO A 1 323 ? 43.905 15.218 -11.654 1.00 39.28 323 PRO A CA 1
ATOM 2532 C C . PRO A 1 323 ? 45.046 15.404 -12.653 1.00 39.28 323 PRO A C 1
ATOM 2534 O O . PRO A 1 323 ? 45.684 14.436 -13.064 1.00 39.28 323 PRO A O 1
ATOM 2537 N N . SER A 1 324 ? 45.278 16.653 -13.050 1.00 35.59 324 SER A N 1
ATOM 2538 C CA . SER A 1 324 ? 46.438 17.077 -13.828 1.00 35.59 324 SER A CA 1
ATOM 2539 C C . SER A 1 324 ? 47.711 16.573 -13.143 1.00 35.59 324 SER A C 1
ATOM 2541 O O . SER A 1 324 ? 48.114 17.100 -12.102 1.00 35.59 324 SER A O 1
ATOM 2543 N N . GLN A 1 325 ? 48.343 15.544 -13.714 1.00 41.03 325 GLN A N 1
ATOM 2544 C CA . GLN A 1 325 ? 49.736 15.250 -13.408 1.00 41.03 325 GLN A CA 1
ATOM 2545 C C . GLN A 1 325 ? 50.566 16.442 -13.882 1.00 41.03 325 GLN A C 1
ATOM 2547 O O . GLN A 1 325 ? 50.368 16.967 -14.975 1.00 41.03 325 GLN A O 1
ATOM 2552 N N . ARG A 1 326 ? 51.427 16.927 -12.990 1.00 39.28 326 ARG A N 1
ATOM 2553 C CA . ARG A 1 326 ? 52.369 18.002 -13.275 1.00 39.28 326 ARG A CA 1
ATOM 2554 C C . ARG A 1 326 ? 53.496 17.423 -14.115 1.00 39.28 326 ARG A C 1
ATOM 2556 O O . ARG A 1 326 ? 54.187 16.516 -13.657 1.00 39.28 326 ARG A O 1
ATOM 2563 N N . ASP A 1 327 ? 53.685 17.995 -15.294 1.00 37.84 327 ASP A N 1
ATOM 2564 C CA . ASP A 1 327 ? 54.840 17.751 -16.144 1.00 37.84 327 ASP A CA 1
ATOM 2565 C C . ASP A 1 327 ? 56.136 18.174 -15.442 1.00 37.84 327 ASP A C 1
ATOM 2567 O O . ASP A 1 327 ? 56.314 19.325 -15.029 1.00 37.84 327 ASP A O 1
ATOM 2571 N N . VAL A 1 328 ? 57.063 17.223 -15.337 1.00 48.28 328 VAL A N 1
ATOM 2572 C CA . VAL A 1 328 ? 58.475 17.464 -15.047 1.00 48.28 328 VAL A CA 1
ATOM 2573 C C . VAL A 1 328 ? 59.213 17.530 -16.384 1.00 48.28 328 VAL A C 1
ATOM 2575 O O . VAL A 1 328 ? 59.218 16.581 -17.161 1.00 48.28 328 VAL A O 1
ATOM 2578 N N . LYS A 1 329 ? 59.834 18.685 -16.633 1.00 46.84 329 LYS A N 1
ATOM 2579 C CA . LYS A 1 329 ? 60.743 18.991 -17.747 1.00 46.84 329 LYS A CA 1
ATOM 2580 C C . LYS A 1 329 ? 61.902 17.990 -17.861 1.00 46.84 329 LYS A C 1
ATOM 2582 O O . LYS A 1 329 ? 62.609 17.766 -16.882 1.00 46.84 329 LYS A O 1
ATOM 2587 N N . GLY A 1 330 ? 62.210 17.566 -19.087 1.00 34.31 330 GLY A N 1
ATOM 2588 C CA . GLY A 1 330 ? 63.517 17.022 -19.477 1.00 34.31 330 GLY A CA 1
ATOM 2589 C C . GLY A 1 330 ? 63.623 16.803 -20.997 1.00 34.31 330 GLY A C 1
ATOM 2590 O O . GLY A 1 330 ? 62.616 16.437 -21.591 1.00 34.31 330 GLY A O 1
ATOM 2591 N N . PRO A 1 331 ? 64.772 17.080 -21.653 1.00 52.88 331 PRO A N 1
ATOM 2592 C CA . PRO A 1 331 ? 64.813 17.537 -23.047 1.00 52.88 331 PRO A CA 1
ATOM 2593 C C . PRO A 1 331 ? 65.277 16.471 -24.056 1.00 52.88 331 PRO A C 1
ATOM 2595 O O . PRO A 1 331 ? 66.044 15.574 -23.716 1.00 52.88 331 PRO A O 1
ATOM 2598 N N . SER A 1 332 ? 64.892 16.614 -25.329 1.00 41.12 332 SER A N 1
ATOM 2599 C CA . SER A 1 332 ? 65.645 16.048 -26.466 1.00 41.12 332 SER A CA 1
ATOM 2600 C C . SER A 1 332 ? 65.274 16.693 -27.811 1.00 41.12 332 SER A C 1
ATOM 2602 O O . SER A 1 332 ? 64.167 16.575 -28.315 1.00 41.12 332 SER A O 1
ATOM 2604 N N . ASN A 1 333 ? 66.263 17.432 -28.309 1.00 36.72 333 ASN A N 1
ATOM 2605 C CA . ASN A 1 333 ? 66.711 17.738 -29.670 1.00 36.72 333 ASN A CA 1
ATOM 2606 C C . ASN A 1 333 ? 66.021 17.171 -30.933 1.00 36.72 333 ASN A C 1
ATOM 2608 O O . ASN A 1 333 ? 65.782 15.973 -31.028 1.00 36.72 333 ASN A O 1
ATOM 2612 N N . GLN A 1 334 ? 66.065 18.053 -31.957 1.00 38.66 334 GLN A N 1
ATOM 2613 C CA . GLN A 1 334 ? 66.385 17.808 -33.387 1.00 38.66 334 GLN A CA 1
ATOM 2614 C C . GLN A 1 334 ? 65.278 17.164 -34.252 1.00 38.66 334 GLN A C 1
ATOM 2616 O O . GLN A 1 334 ? 64.644 16.218 -33.821 1.00 38.66 334 GLN A O 1
ATOM 2621 N N . THR A 1 335 ? 64.977 17.545 -35.503 1.00 36.03 335 THR A N 1
ATOM 2622 C CA . THR A 1 335 ? 65.394 18.582 -36.484 1.00 36.03 335 THR A CA 1
ATOM 2623 C C . THR A 1 335 ? 64.456 18.405 -37.707 1.00 36.03 335 THR A C 1
ATOM 2625 O O . THR A 1 335 ? 64.132 17.257 -37.976 1.00 36.03 335 THR A O 1
ATOM 2628 N N . VAL A 1 336 ? 64.128 19.491 -38.447 1.00 38.34 336 VAL A N 1
ATOM 2629 C CA . VAL A 1 336 ? 64.077 19.603 -39.948 1.00 38.34 336 VAL A CA 1
ATOM 2630 C C . VAL A 1 336 ? 63.034 18.697 -40.675 1.00 38.34 336 VAL A C 1
ATOM 2632 O O . VAL A 1 336 ? 62.952 17.515 -40.403 1.00 38.34 336 VAL A O 1
ATOM 2635 N N . GLU A 1 337 ? 62.154 19.111 -41.599 1.00 35.62 337 GLU A N 1
ATOM 2636 C CA . GLU A 1 337 ? 62.162 20.168 -42.617 1.00 35.62 337 GLU A CA 1
ATOM 2637 C C . GLU A 1 337 ? 60.745 20.394 -43.216 1.00 35.62 337 GLU A C 1
ATOM 2639 O O . GLU A 1 337 ? 59.906 19.500 -43.193 1.00 35.62 337 GLU A O 1
ATOM 2644 N N . GLU A 1 338 ? 60.560 21.591 -43.788 1.00 34.34 338 GLU A N 1
ATOM 2645 C CA . GLU A 1 338 ? 59.803 21.948 -45.009 1.00 34.34 338 GLU A CA 1
ATOM 2646 C C . GLU A 1 338 ? 58.306 21.626 -45.237 1.00 34.34 338 GLU A C 1
ATOM 2648 O O . GLU A 1 338 ? 57.876 20.484 -45.347 1.00 34.34 338 GLU A O 1
ATOM 2653 N N . GLY A 1 339 ? 57.557 22.688 -45.596 1.00 33.94 339 GLY A N 1
ATOM 2654 C CA . GLY A 1 339 ? 56.764 22.640 -46.836 1.00 33.94 339 GLY A CA 1
ATOM 2655 C C . GLY A 1 339 ? 55.353 23.256 -46.860 1.00 33.94 339 GLY A C 1
ATOM 2656 O O . GLY A 1 339 ? 54.376 22.554 -46.656 1.00 33.94 339 GLY A O 1
ATOM 2657 N N . ARG A 1 340 ? 55.271 24.520 -47.313 1.00 35.62 340 ARG A N 1
ATOM 2658 C CA . ARG A 1 340 ? 54.192 25.170 -48.113 1.00 35.62 340 ARG A CA 1
ATOM 2659 C C . ARG A 1 340 ? 52.770 25.441 -47.559 1.00 35.62 340 ARG A C 1
ATOM 2661 O O . ARG A 1 340 ? 51.947 24.565 -47.345 1.00 35.62 340 ARG A O 1
ATOM 2668 N N . VAL A 1 341 ? 52.483 26.747 -47.575 1.00 50.94 341 VAL A N 1
ATOM 2669 C CA . VAL A 1 341 ? 51.214 27.512 -47.712 1.00 50.94 341 VAL A CA 1
ATOM 2670 C C . VAL A 1 341 ? 50.565 27.215 -49.095 1.00 50.94 341 VAL A C 1
ATOM 2672 O O . VAL A 1 341 ? 51.340 26.988 -50.033 1.00 50.94 341 VAL A O 1
ATOM 2675 N N . PRO A 1 342 ? 49.214 27.163 -49.276 1.00 55.34 342 PRO A N 1
ATOM 2676 C CA . PRO A 1 342 ? 48.371 28.374 -49.357 1.00 55.34 342 PRO A CA 1
ATOM 2677 C C . PRO A 1 342 ? 46.933 28.328 -48.786 1.00 55.34 342 PRO A C 1
ATOM 2679 O O . PRO A 1 342 ? 46.213 27.356 -48.961 1.00 55.34 342 PRO A O 1
ATOM 2682 N N . ASP A 1 343 ? 46.572 29.445 -48.136 1.00 49.25 343 ASP A N 1
ATOM 2683 C CA . ASP A 1 343 ? 45.381 30.322 -48.248 1.00 49.25 343 ASP A CA 1
ATOM 2684 C C . ASP A 1 343 ? 43.929 29.807 -48.476 1.00 49.25 343 ASP A C 1
ATOM 2686 O O . ASP A 1 343 ? 43.690 28.685 -48.916 1.00 49.25 343 ASP A O 1
ATOM 2690 N N . PRO A 1 344 ? 42.915 30.642 -48.131 1.00 56.06 344 PRO A N 1
ATOM 2691 C CA . PRO A 1 344 ? 41.660 30.192 -47.544 1.00 56.06 344 PRO A CA 1
ATOM 2692 C C . PRO A 1 344 ? 40.493 30.147 -48.540 1.00 56.06 344 PRO A C 1
ATOM 2694 O O . PRO A 1 344 ? 40.321 31.016 -49.394 1.00 56.06 344 PRO A O 1
ATOM 2697 N N . GLY A 1 345 ? 39.624 29.152 -48.363 1.00 37.62 345 GLY A N 1
ATOM 2698 C CA . GLY A 1 345 ? 38.368 29.013 -49.093 1.00 37.62 345 GLY A CA 1
ATOM 2699 C C . GLY A 1 345 ? 37.164 29.141 -48.166 1.00 37.62 345 GLY A C 1
ATOM 2700 O O . GLY A 1 345 ? 36.924 28.272 -47.333 1.00 37.62 345 GLY A O 1
ATOM 2701 N N . ASN A 1 346 ? 36.414 30.229 -48.349 1.00 39.03 346 ASN A N 1
ATOM 2702 C CA . ASN A 1 346 ? 35.009 30.402 -47.977 1.00 39.03 346 ASN A CA 1
ATOM 2703 C C . ASN A 1 346 ? 34.186 29.112 -48.114 1.00 39.03 346 ASN A C 1
ATOM 2705 O O . ASN A 1 346 ? 34.373 28.413 -49.102 1.00 39.03 346 ASN A O 1
ATOM 2709 N N . LEU A 1 347 ? 33.201 28.903 -47.228 1.00 41.34 347 LEU A N 1
ATOM 2710 C CA . LEU A 1 347 ? 31.844 28.440 -47.581 1.00 41.34 347 LEU A CA 1
ATOM 2711 C C . LEU A 1 347 ? 30.903 28.457 -46.354 1.00 41.34 347 LEU A C 1
ATOM 2713 O O . LEU A 1 347 ? 30.976 27.625 -45.458 1.00 41.34 347 LEU A O 1
ATOM 2717 N N . SER A 1 348 ? 30.015 29.455 -46.366 1.00 37.25 348 SER A N 1
ATOM 2718 C CA . SER A 1 348 ? 28.577 29.381 -46.054 1.00 37.25 348 SER A CA 1
ATOM 2719 C C . SER A 1 348 ? 28.091 28.506 -44.885 1.00 37.25 348 SER A C 1
ATOM 2721 O O . SER A 1 348 ? 27.902 27.297 -45.020 1.00 37.25 348 SER A O 1
ATOM 2723 N N . ALA A 1 349 ? 27.695 29.171 -43.800 1.00 44.16 349 ALA A N 1
ATOM 2724 C CA . ALA A 1 349 ? 26.689 28.677 -42.863 1.00 44.16 349 ALA A CA 1
ATOM 2725 C C . ALA A 1 349 ? 25.270 28.965 -43.399 1.00 44.16 349 ALA A C 1
ATOM 2727 O O . ALA A 1 349 ? 25.037 30.076 -43.880 1.00 44.16 349 ALA A O 1
ATOM 2728 N N . PRO A 1 350 ? 24.301 28.040 -43.276 1.00 55.94 350 PRO A N 1
ATOM 2729 C CA . PRO A 1 350 ? 22.892 28.391 -43.337 1.00 55.94 350 PRO A CA 1
ATOM 2730 C C . PRO A 1 350 ? 22.292 28.517 -41.931 1.00 55.94 350 PRO A C 1
ATOM 2732 O O . PRO A 1 350 ? 22.354 27.601 -41.107 1.00 55.94 350 PRO A O 1
ATOM 2735 N N . GLU A 1 351 ? 21.665 29.669 -41.698 1.00 38.91 351 GLU A N 1
ATOM 2736 C CA . GLU A 1 351 ? 20.683 29.911 -40.648 1.00 38.91 351 GLU A CA 1
ATOM 2737 C C . GLU A 1 351 ? 19.582 28.839 -40.667 1.00 38.91 351 GLU A C 1
ATOM 2739 O O . GLU A 1 351 ? 18.974 28.560 -41.702 1.00 38.91 351 GLU A O 1
ATOM 2744 N N . ARG A 1 352 ? 19.238 28.302 -39.493 1.00 36.34 352 ARG A N 1
ATOM 2745 C CA . ARG A 1 352 ? 17.894 27.768 -39.255 1.00 36.34 352 ARG A CA 1
ATOM 2746 C C . ARG A 1 352 ? 17.325 28.357 -37.976 1.00 36.34 352 ARG A C 1
ATOM 2748 O O . ARG A 1 352 ? 17.769 28.065 -36.869 1.00 36.34 352 ARG A O 1
ATOM 2755 N N . ALA A 1 353 ? 16.331 29.206 -38.201 1.00 35.03 353 ALA A N 1
ATOM 2756 C CA . ALA A 1 353 ? 15.461 29.818 -37.222 1.00 35.03 353 ALA A CA 1
ATOM 2757 C C . ALA A 1 353 ? 14.737 28.761 -36.376 1.00 35.03 353 ALA A C 1
ATOM 2759 O O . ALA A 1 353 ? 14.092 27.857 -36.909 1.00 35.03 353 ALA A O 1
ATOM 2760 N N . TYR A 1 354 ? 14.789 28.921 -35.055 1.00 36.75 354 TYR A N 1
ATOM 2761 C CA . TYR A 1 354 ? 13.869 28.257 -34.142 1.00 36.75 354 TYR A CA 1
ATOM 2762 C C . TYR A 1 354 ? 12.669 29.172 -33.905 1.00 36.75 354 TYR A C 1
ATOM 2764 O O . TYR A 1 354 ? 12.778 30.228 -33.285 1.00 36.75 354 TYR A O 1
ATOM 2772 N N . PHE A 1 355 ? 11.514 28.743 -34.411 1.00 33.69 355 PHE A N 1
ATOM 2773 C CA . PHE A 1 355 ? 10.206 29.271 -34.046 1.00 33.69 355 PHE A CA 1
ATOM 2774 C C . PHE A 1 355 ? 9.896 28.884 -32.594 1.00 33.69 355 PHE A C 1
ATOM 2776 O O . PHE A 1 355 ? 9.651 27.716 -32.292 1.00 33.69 355 PHE A O 1
ATOM 2783 N N . THR A 1 356 ? 9.864 29.860 -31.691 1.00 37.88 356 THR A N 1
ATOM 2784 C CA . THR A 1 356 ? 9.269 29.714 -30.361 1.00 37.88 356 THR A CA 1
ATOM 2785 C C . THR A 1 356 ? 7.784 30.068 -30.447 1.00 37.88 356 THR A C 1
ATOM 2787 O O . THR A 1 356 ? 7.402 31.219 -30.655 1.00 37.88 356 THR A O 1
ATOM 2790 N N . ARG A 1 357 ? 6.906 29.065 -30.309 1.00 35.03 357 ARG A N 1
ATOM 2791 C CA . ARG A 1 357 ? 5.474 29.300 -30.080 1.00 35.03 357 ARG A CA 1
ATOM 2792 C C . ARG A 1 357 ? 5.245 29.593 -28.600 1.00 35.03 357 ARG A C 1
ATOM 2794 O O . ARG A 1 357 ? 5.428 28.736 -27.743 1.00 35.03 357 ARG A O 1
ATOM 2801 N N . SER A 1 358 ? 4.841 30.832 -28.353 1.00 33.47 358 SER A N 1
ATOM 2802 C CA . SER A 1 358 ? 4.280 31.347 -27.110 1.00 33.47 358 SER A CA 1
ATOM 2803 C C . SER A 1 358 ? 2.843 30.838 -26.945 1.00 33.47 358 SER A C 1
ATOM 2805 O O . SER A 1 358 ? 1.993 31.108 -27.795 1.00 33.47 358 SER A O 1
ATOM 2807 N N . CYS A 1 359 ? 2.565 30.099 -25.869 1.00 38.69 359 CYS A N 1
ATOM 2808 C CA . CYS A 1 359 ? 1.202 29.797 -25.436 1.00 38.69 359 CYS A CA 1
ATOM 2809 C C . CYS A 1 359 ? 0.785 30.825 -24.383 1.00 38.69 359 CYS A C 1
ATOM 2811 O O . CYS A 1 359 ? 1.361 30.915 -23.300 1.00 38.69 359 CYS A O 1
ATOM 2813 N N . ARG A 1 360 ? -0.217 31.618 -24.769 1.00 36.97 360 ARG A N 1
ATOM 2814 C CA . ARG A 1 360 ? -0.931 32.597 -23.953 1.00 36.97 360 ARG A CA 1
ATOM 2815 C C . ARG A 1 360 ? -1.617 31.929 -22.763 1.00 36.97 360 ARG A C 1
ATOM 2817 O O . ARG A 1 360 ? -2.353 30.963 -22.929 1.00 36.97 360 ARG A O 1
ATOM 2824 N N . SER A 1 361 ? -1.428 32.552 -21.607 1.00 34.34 361 SER A N 1
ATOM 2825 C CA . SER A 1 361 ? -2.363 32.550 -20.485 1.00 34.34 361 SER A CA 1
ATOM 2826 C C . SER A 1 361 ? -3.632 33.311 -20.886 1.00 34.34 361 SER A C 1
ATOM 2828 O O . SER A 1 361 ? -3.533 34.405 -21.450 1.00 34.34 361 SER A O 1
ATOM 2830 N N . MET A 1 362 ? -4.803 32.744 -20.606 1.00 40.50 362 MET A N 1
ATOM 2831 C CA . MET A 1 362 ? -6.042 33.498 -20.456 1.00 40.50 362 MET A CA 1
ATOM 2832 C C . MET A 1 362 ? -6.808 32.994 -19.234 1.00 40.50 362 MET A C 1
ATOM 2834 O O . MET A 1 362 ? -6.695 31.829 -18.861 1.00 40.50 362 MET A O 1
ATOM 2838 N N . HIS A 1 363 ? -7.469 33.979 -18.632 1.00 48.69 363 HIS A N 1
ATOM 2839 C CA . HIS A 1 363 ? -8.139 34.048 -17.341 1.00 48.69 363 HIS A CA 1
ATOM 2840 C C . HIS A 1 363 ? -9.151 32.955 -17.026 1.00 48.69 363 HIS A C 1
ATOM 2842 O O . HIS A 1 363 ? -9.838 32.497 -17.965 1.00 48.69 363 HIS A O 1
#

Secondary structure (DSSP, 8-state):
----------PPP--PPPPPPHHHHHHHHHHHHHHHHHHHTTSSS-----------------------------------------PPP--------PPPTT---GGGS-HHHHHHHHHHHH--SSPEE--PPP-----TT----------TTTT--GGGGGS-HHHHHHHHHHHHHHSEEEEETTTHHHHHHHS-HHHHTT--EEEEEE--GGGGTTHHHHIIIIIGGG-TT--EEEEEE-SPPP-GGGS-TTS-S-HHHHHGGGGGGSPTTPEEEEEES--HHHHHHHHHHHHHHHHS-HHHHHHHHH--------------PPPPP-------------------PPP------------

pLDDT: mean 70.07, std 23.72, range [32.56, 98.19]

Solvent-accessible surface area (backbone atoms only — not comparable to full-atom values): 24099 Å² total; per-residue (Å²): 138,88,88,84,89,87,84,86,84,82,84,83,84,82,82,80,82,77,78,84,51,77,63,62,54,48,53,58,54,52,53,57,53,53,62,57,58,66,62,64,72,74,77,78,83,84,85,86,89,84,90,84,82,90,81,90,79,89,83,82,89,82,83,86,83,86,84,90,82,85,84,88,83,86,82,90,86,86,84,86,84,91,76,89,72,85,72,79,73,83,79,86,73,77,76,73,73,70,73,58,96,82,66,76,65,71,86,77,51,57,69,67,61,51,49,52,52,39,44,73,46,49,51,52,94,63,58,32,64,52,56,58,75,77,79,80,72,85,69,92,80,75,97,63,85,76,75,80,76,79,57,64,53,73,81,56,53,66,67,57,52,70,71,42,73,67,50,23,64,57,42,47,53,51,41,32,44,69,25,38,33,32,31,47,56,89,37,28,37,63,36,50,66,72,43,55,64,79,55,36,34,34,30,20,37,39,36,38,53,39,78,48,76,77,44,46,70,53,46,46,38,45,30,38,60,74,27,45,33,62,19,60,41,29,41,36,39,35,41,35,32,78,44,74,65,84,78,64,80,84,54,78,94,79,72,86,55,56,75,66,27,57,41,57,61,50,59,61,39,47,31,78,67,43,45,78,44,84,44,70,59,71,58,67,59,40,53,51,44,51,50,50,54,53,47,51,48,67,73,43,54,72,68,59,46,55,48,58,51,68,50,66,91,64,74,84,70,85,66,82,81,70,80,79,77,80,86,79,90,83,88,84,83,87,78,91,81,91,85,84,87,84,88,89,79,89,80,85,85,81,90,78,86,80,85,81,85,82,81,81,85,79,132

Radius of gyration: 36.51 Å; Cα contacts (8 Å, |Δi|>4): 296; chains: 1; bounding box: 107×118×98 Å

Mean predicted aligned error: 19.36 Å

Nearest PDB structures (foldseek):
  4gug-assembly1_A  TM=4.030E-01  e=8.784E-01  Salmonella enterica subsp. enterica serovar Typhimurium str. LT2
  4iqd-assembly1_A  TM=2.829E-01  e=3.417E-01  Bacillus anthracis

Foldseek 3Di:
DDDDDDDDDDDDDDDDDDDDDVVVVVVVVVVVVVVVVVVVVPPPPPDDDDDDDDDDDDDDDDDDDDDDDDDDDDDDDDDDDDDDDDDDDDPPPPPPPPPPPPDDDLVPDDLVVLLVVLCVQQADPQAAEQFDDPPPPCPPDDPDDDPPPPRSVPRRPCCQCVPDPVSVVRSLLCNQQRHEHEYELVGQLVSQVPDDLVSLLSHAHYEYEDADPVCLQPSVLCCLQRHQLSNQNHQEYEYEYPDADPPPVVPDPDPQADPNLVSLLSNLSHHQNYDYHYHDHDDPSNVVSSVVSNVCSPPDDPVVSVVVNPPDPPPPPPPPPDPDDDDDDDDDDDDDDDDDDDDDDDDDDDDDDDDDDDDDDDD

InterPro domains:
  IPR038883 Uncharacterized protein AN11006-like [PTHR42085] (89-246)
  IPR045518 2EXR domain [PF20150] (105-178)

Organism: NCBI:txid1392251

Sequence (363 aa):
MLSERNPGLRTMARSKRHAPTEYERRELMEEATQSYRGASARASDATAGLQSPVKKRKVDTSGSARAVGDPVNAPQLAALLDVGLPTPEANSLAEQEQPSKDVFPFLKLPAELRMDIYRCALCRDEPLLLDLPPKDEKDEDAETPKPKKARNNAGVNVKLLRACSLVYKEARQIFYSENCFTLSIESSVATLAQLHQRSRSLIRSVTLAIPSHHDILDSFADMVRLGLRYCWGLRTFTIRLDVMLPDFDTLPAGHHGGIYANAFRILRWLPKGCKVILEGNVNESVKRVVAEEGRLLVELDEISYFRRQHQMSGRVSGSSFMPSQRDVKGPSNQTVEEGRVPDPGNLSAPERAYFTRSCRSMH